Protein AF-A0A024THZ3-F1 (afdb_monomer)

pLDDT: mean 76.39, std 23.97, range [27.14, 97.75]

Radius of gyration: 34.61 Å; Cα contacts (8 Å, |Δi|>4): 142; chains: 1; bounding box: 94×44×102 Å

Mean predicted aligned error: 17.16 Å

Foldseek 3Di:
DVVLVVVVVVQVVPDDPPDRDDRDQPLVVDDPVVLQCCCCPPVVHGSVPQDSVNVVVVVCVVVPDDPVNVVVVLVQLLVQFAQDPVPPQQLVSLVSRVVSNVVSCVVVVNPCCQQPVVLSVLVSSLVRNDPVVLSVVLVVVCPDPVNVVLNRNNVVVSVVSSVSRNVCCVVVVVVVVPDPDPPDDDDDDDDDDDDDDDDDDDDDDDDDDDDDDDDDDDDDDDDDDDDDDDDD

Sequence (232 aa):
MREYQKYLAQINALQCVGSRPFAMPVSACMDPFSKRRIALFDMNKDHNVVTEEEWVAWFHAAFDEDPQDLDVLKRRLSNAIRFDTKVLDAESRVGRMLDDLMRVLEQDHQEWVLHQEGKIVVEIMTKAIKPEALKTAVQKQLQLQRNKGLKSDVFRYVKWLRQFSAGFQLYVGLDEVMAPAPQTGASKTDSLKSGRGKPDGADKNRGKPDAADKSRGRPDGRQGSRSQPLPA

Solvent-accessible surface area (backbone atoms only — not comparable to full-atom values): 14622 Å² total; per-residue (Å²): 108,71,67,57,51,51,49,50,53,52,44,58,70,63,49,50,102,87,42,74,67,83,77,82,60,73,77,72,76,47,56,75,64,60,45,42,48,46,24,42,75,75,65,71,38,58,52,89,75,59,47,70,67,54,48,51,48,51,53,44,64,76,64,58,69,50,75,65,53,55,52,51,49,51,50,53,50,56,71,59,33,49,46,49,80,86,48,86,50,43,44,57,23,50,46,52,23,47,52,40,44,50,55,63,22,60,76,72,72,46,59,62,42,54,73,77,41,5,40,58,52,40,51,46,55,52,67,39,41,65,57,60,71,59,31,52,53,50,54,56,52,53,70,36,76,95,32,55,67,40,52,42,33,37,69,61,31,52,60,47,49,24,55,51,38,40,53,46,49,67,66,51,58,54,57,74,77,64,61,79,77,85,82,81,85,82,83,88,85,82,91,84,82,89,83,91,86,85,89,89,83,89,86,87,84,91,84,86,88,81,83,88,81,88,81,90,85,86,90,88,83,83,89,81,91,84,84,88,85,87,88,133

Secondary structure (DSSP, 8-state):
-HHHHHHHHHHHHT-BTTB-PPPPPGGGSS-HHHHHHHHHHTSSS-TTT--HHHHHHHHHHHH---HHHHHHHHHHHHHH----TT-S-HHHHHHHHHHHHHHHHHHTT-TTHHHHSHHHHHHHHHHH---HHHHHHHHHHHHSGGGGGGGT-HHHHHHHHHHHHHHHHHHHTTTSTT------------------------------------------------------

Structure (mmCIF, N/CA/C/O backbone):
data_AF-A0A024THZ3-F1
#
_entry.id   AF-A0A024THZ3-F1
#
loop_
_atom_site.group_PDB
_atom_site.id
_atom_site.type_symbol
_atom_site.label_atom_id
_atom_site.label_alt_id
_atom_site.label_comp_id
_atom_site.label_asym_id
_atom_site.label_entity_id
_atom_site.label_seq_id
_atom_site.pdbx_PDB_ins_code
_atom_site.Cartn_x
_atom_site.Cartn_y
_atom_site.Cartn_z
_atom_site.occupancy
_atom_site.B_iso_or_equiv
_atom_site.auth_seq_id
_atom_site.auth_comp_id
_atom_site.auth_asym_id
_atom_site.auth_atom_id
_atom_site.pdbx_PDB_model_num
ATOM 1 N N . MET A 1 1 ? 7.129 -4.032 -14.977 1.00 77.88 1 MET A N 1
ATOM 2 C CA . MET A 1 1 ? 8.192 -3.111 -14.497 1.00 77.88 1 MET A CA 1
ATOM 3 C C . MET A 1 1 ? 8.514 -3.171 -13.006 1.00 77.88 1 MET A C 1
ATOM 5 O O . MET A 1 1 ? 9.687 -3.110 -12.663 1.00 77.88 1 MET A O 1
ATOM 9 N N . ARG A 1 2 ? 7.533 -3.306 -12.105 1.00 74.44 2 ARG A N 1
ATOM 10 C CA . ARG A 1 2 ? 7.767 -3.298 -10.644 1.00 74.44 2 ARG A CA 1
ATOM 11 C C . ARG A 1 2 ? 8.794 -4.341 -10.158 1.00 74.44 2 ARG A C 1
ATOM 13 O O . ARG A 1 2 ? 9.671 -4.012 -9.368 1.00 74.44 2 ARG A O 1
ATOM 20 N N . GLU A 1 3 ? 8.740 -5.572 -10.671 1.00 74.31 3 GLU A N 1
ATOM 21 C CA . GLU A 1 3 ? 9.723 -6.624 -10.343 1.00 74.31 3 GLU A CA 1
ATOM 22 C C . GLU A 1 3 ? 11.136 -6.300 -10.844 1.00 74.31 3 GLU A C 1
ATOM 24 O O . GLU A 1 3 ? 12.114 -6.537 -10.141 1.00 74.31 3 GLU A O 1
ATOM 29 N N . TYR A 1 4 ? 11.251 -5.666 -12.012 1.00 81.12 4 TYR A N 1
ATOM 30 C CA . TYR A 1 4 ? 12.537 -5.204 -12.530 1.00 81.12 4 TYR A CA 1
ATOM 31 C C . TYR A 1 4 ? 13.149 -4.110 -11.639 1.00 81.12 4 TYR A C 1
ATOM 33 O O . TYR A 1 4 ? 14.344 -4.133 -11.364 1.00 81.12 4 TYR A O 1
ATOM 41 N N . GLN A 1 5 ? 12.337 -3.201 -11.088 1.00 80.19 5 GLN A N 1
ATOM 42 C CA . GLN A 1 5 ? 12.813 -2.213 -10.110 1.00 80.19 5 GLN A CA 1
ATOM 43 C C . GLN A 1 5 ? 13.288 -2.861 -8.804 1.00 80.19 5 GLN A C 1
ATOM 45 O O . GLN A 1 5 ? 14.300 -2.437 -8.248 1.00 80.19 5 GLN A O 1
ATOM 50 N N . LYS A 1 6 ? 12.590 -3.898 -8.314 1.00 82.69 6 LYS A N 1
ATOM 51 C CA . LYS A 1 6 ? 13.051 -4.678 -7.153 1.00 82.69 6 LYS A CA 1
ATOM 52 C C . LYS A 1 6 ? 14.387 -5.360 -7.450 1.00 82.69 6 LYS A C 1
ATOM 54 O O . LYS A 1 6 ? 15.294 -5.268 -6.628 1.00 82.69 6 LYS A O 1
ATOM 59 N N . TYR A 1 7 ? 14.525 -5.979 -8.624 1.00 85.31 7 TYR A N 1
ATOM 60 C CA . TYR A 1 7 ? 15.786 -6.552 -9.098 1.00 85.31 7 TYR A CA 1
ATOM 61 C C . TYR A 1 7 ? 16.906 -5.503 -9.128 1.00 85.31 7 TYR A C 1
ATOM 63 O O . TYR A 1 7 ? 17.966 -5.731 -8.548 1.00 85.31 7 TYR A O 1
ATOM 71 N N . LEU A 1 8 ? 16.660 -4.322 -9.705 1.00 85.25 8 LEU A N 1
ATOM 72 C CA . LEU A 1 8 ? 17.634 -3.228 -9.716 1.00 85.25 8 LEU A CA 1
ATOM 73 C C . LEU A 1 8 ? 18.003 -2.767 -8.302 1.00 85.25 8 LEU A C 1
ATOM 75 O O . LEU A 1 8 ? 19.180 -2.567 -8.014 1.00 85.25 8 LEU A O 1
ATOM 79 N N . ALA A 1 9 ? 17.028 -2.626 -7.402 1.00 85.75 9 ALA A N 1
ATOM 80 C CA . ALA A 1 9 ? 17.280 -2.252 -6.012 1.00 85.75 9 ALA A CA 1
ATOM 81 C C . ALA A 1 9 ? 18.145 -3.297 -5.287 1.00 85.75 9 ALA A C 1
ATOM 83 O O . ALA A 1 9 ? 19.062 -2.929 -4.554 1.00 85.75 9 ALA A O 1
ATOM 84 N N . GLN A 1 10 ? 17.899 -4.588 -5.528 1.00 87.19 10 GLN A N 1
ATOM 85 C CA . GLN A 1 10 ? 18.708 -5.685 -4.991 1.00 87.19 10 GLN A CA 1
ATOM 86 C C . GLN A 1 10 ? 20.129 -5.678 -5.568 1.00 87.19 10 GLN A C 1
ATOM 88 O O . GLN A 1 10 ? 21.088 -5.722 -4.804 1.00 87.19 10 GLN A O 1
ATOM 93 N N . ILE A 1 11 ? 20.282 -5.553 -6.891 1.00 87.81 11 ILE A N 1
ATOM 94 C CA . ILE A 1 11 ? 21.587 -5.437 -7.565 1.00 87.81 11 ILE A CA 1
ATOM 95 C C . ILE A 1 11 ? 22.379 -4.248 -7.009 1.00 87.81 11 ILE A C 1
ATOM 97 O O . ILE A 1 11 ? 23.563 -4.381 -6.699 1.00 87.81 11 ILE A O 1
ATOM 101 N N . ASN A 1 12 ? 21.723 -3.100 -6.833 1.00 86.19 12 ASN A N 1
ATOM 102 C CA . ASN A 1 12 ? 22.345 -1.897 -6.287 1.00 86.19 12 ASN A CA 1
ATOM 103 C C . ASN A 1 12 ? 22.760 -2.076 -4.821 1.00 86.19 12 ASN A C 1
ATOM 105 O O . ASN A 1 12 ? 23.836 -1.625 -4.440 1.00 86.19 12 ASN A O 1
ATOM 109 N N . ALA A 1 13 ? 21.963 -2.779 -4.010 1.00 87.69 13 ALA A N 1
ATOM 110 C CA . ALA A 1 13 ? 22.311 -3.088 -2.622 1.00 87.69 13 ALA A CA 1
ATOM 111 C C . ALA A 1 13 ? 23.536 -4.015 -2.492 1.00 87.69 13 ALA A C 1
ATOM 113 O O . ALA A 1 13 ? 24.203 -4.008 -1.460 1.00 87.69 13 ALA A O 1
ATOM 114 N N . LEU A 1 14 ? 23.844 -4.796 -3.532 1.00 86.81 14 LEU A N 1
ATOM 115 C CA . LEU A 1 14 ? 25.006 -5.687 -3.587 1.00 86.81 14 LEU A CA 1
ATOM 116 C C . LEU A 1 14 ? 26.293 -4.986 -4.063 1.00 86.81 14 LEU A C 1
ATOM 118 O O . LEU A 1 14 ? 27.353 -5.614 -4.104 1.00 86.81 14 LEU A O 1
ATOM 122 N N . GLN A 1 15 ? 26.234 -3.700 -4.424 1.00 87.00 15 GLN A N 1
ATOM 123 C CA . GLN A 1 15 ? 27.416 -2.949 -4.848 1.00 87.00 15 GLN A CA 1
ATOM 124 C C . GLN A 1 15 ? 28.365 -2.697 -3.668 1.00 87.00 15 GLN A C 1
ATOM 126 O O . GLN A 1 15 ? 27.971 -2.193 -2.620 1.0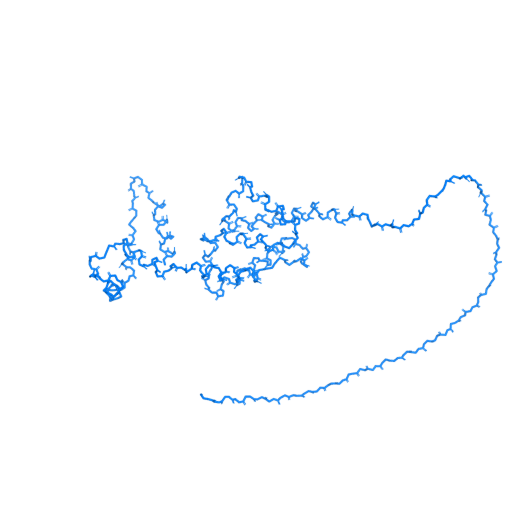0 87.00 15 GLN A O 1
ATOM 131 N N . CYS A 1 16 ? 29.645 -3.019 -3.854 1.00 84.19 16 CYS A N 1
ATOM 132 C CA . CYS A 1 16 ? 30.720 -2.825 -2.881 1.00 84.19 16 CYS A CA 1
ATOM 133 C C . CYS A 1 16 ? 31.949 -2.197 -3.557 1.00 84.19 16 CYS A C 1
ATOM 135 O O . CYS A 1 16 ? 32.068 -2.196 -4.782 1.00 84.19 16 CYS A O 1
ATOM 137 N N . VAL A 1 17 ? 32.914 -1.716 -2.762 1.00 81.94 17 VAL A N 1
ATOM 138 C CA . VAL A 1 17 ? 34.127 -1.006 -3.237 1.00 81.94 17 VAL A CA 1
ATOM 139 C C . VAL A 1 17 ? 35.002 -1.841 -4.202 1.00 81.94 17 VAL A C 1
ATOM 141 O O . VAL A 1 17 ? 35.847 -1.283 -4.891 1.00 81.94 17 VAL A O 1
ATOM 144 N N . GLY A 1 18 ? 34.752 -3.148 -4.344 1.00 81.81 18 GLY A N 1
ATOM 145 C CA . GLY A 1 18 ? 35.401 -4.019 -5.336 1.00 81.81 18 GLY A CA 1
ATOM 146 C C . GLY A 1 18 ? 34.459 -4.888 -6.179 1.00 81.81 18 GLY A C 1
ATOM 147 O O . GLY A 1 18 ? 34.940 -5.746 -6.909 1.00 81.81 18 GLY A O 1
ATOM 148 N N . SER A 1 19 ? 33.136 -4.712 -6.084 1.00 81.25 19 SER A N 1
ATOM 149 C CA . SER A 1 19 ? 32.168 -5.515 -6.843 1.00 81.25 19 SER A CA 1
ATOM 150 C C . SER A 1 19 ? 30.984 -4.664 -7.275 1.00 81.25 19 SER A C 1
ATOM 152 O O . SER A 1 19 ? 30.325 -4.028 -6.453 1.00 81.25 19 SER A O 1
ATOM 154 N N . ARG A 1 20 ? 30.712 -4.656 -8.579 1.00 83.69 20 ARG A N 1
ATOM 155 C CA . ARG A 1 20 ? 29.534 -4.022 -9.171 1.00 83.69 20 ARG A CA 1
ATOM 156 C C . ARG A 1 20 ? 28.824 -5.071 -10.016 1.00 83.69 20 ARG A C 1
ATOM 158 O O . ARG A 1 20 ? 29.244 -5.302 -11.150 1.00 83.69 20 ARG A O 1
ATOM 165 N N . PRO A 1 21 ? 27.811 -5.752 -9.460 1.00 84.38 21 PRO A N 1
ATOM 166 C CA . PRO A 1 21 ? 27.054 -6.737 -10.213 1.00 84.38 21 PRO A CA 1
ATOM 167 C C . PRO A 1 21 ? 26.430 -6.089 -11.452 1.00 84.38 21 PRO A C 1
ATOM 169 O O . PRO A 1 21 ? 25.934 -4.964 -11.393 1.00 84.38 21 PRO A O 1
ATOM 172 N N . PHE A 1 22 ? 26.477 -6.798 -12.577 1.00 85.44 22 PHE A N 1
ATOM 173 C CA . PHE A 1 22 ? 25.863 -6.345 -13.819 1.00 85.44 22 PHE A CA 1
ATOM 174 C C . PHE A 1 22 ? 24.335 -6.406 -13.703 1.00 85.44 22 PHE A C 1
ATOM 176 O O . PHE A 1 22 ? 23.776 -7.463 -13.406 1.00 85.44 22 PHE A O 1
ATOM 183 N N . ALA A 1 23 ? 23.671 -5.278 -13.952 1.00 85.19 23 ALA A N 1
ATOM 184 C CA . ALA A 1 23 ? 22.226 -5.220 -14.115 1.00 85.19 23 ALA A CA 1
ATOM 185 C C . ALA A 1 23 ? 21.872 -5.532 -15.573 1.00 85.19 23 ALA A C 1
ATOM 187 O O . ALA A 1 23 ? 22.335 -4.844 -16.483 1.00 85.19 23 ALA A O 1
ATOM 188 N N . MET A 1 24 ? 21.053 -6.557 -15.799 1.00 89.56 24 MET A N 1
ATOM 189 C CA . MET A 1 24 ? 20.553 -6.867 -17.135 1.00 89.56 24 MET A CA 1
ATOM 190 C C . MET A 1 24 ? 19.627 -5.741 -17.614 1.00 89.56 24 MET A C 1
ATOM 192 O O . MET A 1 24 ? 18.707 -5.418 -16.872 1.00 89.56 24 MET A O 1
ATOM 196 N N . PRO A 1 25 ? 19.826 -5.167 -18.814 1.00 87.56 25 PRO A N 1
ATOM 197 C CA . PRO A 1 25 ? 18.933 -4.142 -19.349 1.00 87.56 25 PRO A CA 1
ATOM 198 C C . PRO A 1 25 ? 17.530 -4.704 -19.640 1.00 87.56 25 PRO A C 1
ATOM 200 O O . PRO A 1 25 ? 17.398 -5.835 -20.113 1.00 87.56 25 PRO A O 1
ATOM 203 N N . VAL A 1 26 ? 16.482 -3.898 -19.450 1.00 87.69 26 VAL A N 1
ATOM 204 C CA . VAL A 1 26 ? 15.083 -4.197 -19.817 1.00 87.69 26 VAL A CA 1
ATOM 205 C C . VAL A 1 26 ? 14.986 -4.566 -21.288 1.00 87.69 26 VAL A C 1
ATOM 207 O O . VAL A 1 26 ? 14.235 -5.462 -21.676 1.00 87.69 26 VAL A O 1
ATOM 210 N N . SER A 1 27 ? 15.787 -3.906 -22.122 1.00 86.94 27 SER A N 1
ATOM 211 C CA . SER A 1 27 ? 15.814 -4.166 -23.554 1.00 86.94 27 SER A CA 1
ATOM 212 C C . SER A 1 27 ? 16.332 -5.560 -23.934 1.00 86.94 27 SER A C 1
ATOM 214 O O . SER A 1 27 ? 16.138 -5.970 -25.081 1.00 86.94 27 SER A O 1
ATOM 216 N N . ALA A 1 28 ? 16.957 -6.291 -23.002 1.00 88.00 28 ALA A N 1
ATOM 217 C CA . ALA A 1 28 ? 17.336 -7.697 -23.158 1.00 88.00 28 ALA A CA 1
ATOM 218 C C . ALA A 1 28 ? 16.231 -8.677 -22.722 1.00 88.00 28 ALA A C 1
ATOM 220 O O . ALA A 1 28 ? 16.325 -9.866 -23.017 1.00 88.00 28 ALA A O 1
ATOM 221 N N . CYS A 1 29 ? 15.172 -8.200 -22.060 1.00 85.38 29 CYS A N 1
ATOM 222 C CA . CYS A 1 29 ? 14.024 -9.019 -21.661 1.00 85.38 29 CYS A CA 1
ATOM 223 C C . CYS A 1 29 ? 12.987 -9.203 -22.783 1.00 85.38 29 CYS A C 1
ATOM 225 O O . CYS A 1 29 ? 12.016 -9.933 -22.601 1.00 85.38 29 CYS A O 1
ATOM 227 N N . MET A 1 30 ? 13.164 -8.533 -23.924 1.00 86.25 30 MET A N 1
ATOM 228 C CA . MET A 1 30 ? 12.272 -8.623 -25.079 1.00 86.25 30 MET A CA 1
ATOM 229 C C . MET A 1 30 ? 12.876 -9.493 -26.173 1.00 86.25 30 MET A C 1
ATOM 231 O O . MET A 1 30 ? 14.080 -9.443 -26.432 1.00 86.25 30 MET A O 1
ATOM 235 N N . ASP A 1 31 ? 12.025 -10.229 -26.883 1.00 91.44 31 ASP A N 1
ATOM 236 C CA . ASP A 1 31 ? 12.449 -10.891 -28.107 1.00 91.44 31 ASP A CA 1
ATOM 237 C C . ASP A 1 31 ? 12.784 -9.852 -29.208 1.00 91.44 31 ASP A C 1
ATOM 239 O O . ASP A 1 31 ? 12.237 -8.738 -29.216 1.00 91.44 31 ASP A O 1
ATOM 243 N N . PRO A 1 32 ? 13.676 -10.188 -30.162 1.00 91.38 32 PRO A N 1
ATOM 244 C CA . PRO A 1 32 ? 14.116 -9.247 -31.192 1.00 91.38 32 PRO A CA 1
ATOM 245 C C . PRO A 1 32 ? 12.986 -8.664 -32.049 1.00 91.38 32 PRO A C 1
ATOM 247 O O . PRO A 1 32 ? 13.109 -7.534 -32.526 1.00 91.38 32 PRO A O 1
ATOM 250 N N . PHE A 1 33 ? 11.897 -9.409 -32.260 1.00 93.12 33 PHE A N 1
ATOM 251 C CA . PHE A 1 33 ? 10.770 -8.944 -33.063 1.00 93.12 33 PHE A CA 1
ATOM 252 C C . PHE A 1 33 ? 9.958 -7.892 -32.304 1.00 93.12 33 PHE A C 1
ATOM 254 O O . PHE A 1 33 ? 9.737 -6.798 -32.831 1.00 93.12 33 PHE A O 1
ATOM 261 N N . SER A 1 34 ? 9.594 -8.167 -31.048 1.00 91.69 34 SER A N 1
ATOM 262 C CA . SER A 1 34 ? 8.898 -7.203 -30.187 1.00 91.69 34 SER A CA 1
ATOM 263 C C . SER A 1 34 ? 9.705 -5.922 -30.008 1.00 91.69 34 SER A C 1
ATOM 265 O O . SER A 1 34 ? 9.158 -4.833 -30.182 1.00 91.69 34 SER A O 1
ATOM 267 N N . LYS A 1 35 ? 11.019 -6.039 -29.769 1.00 92.62 35 LYS A N 1
ATOM 268 C CA . LYS A 1 35 ? 11.920 -4.885 -29.635 1.00 92.62 35 LYS A CA 1
ATOM 269 C C . LYS A 1 35 ? 11.916 -4.003 -30.889 1.00 92.62 35 LYS A C 1
ATOM 271 O O . LYS A 1 35 ? 11.798 -2.787 -30.786 1.00 92.62 35 LYS A O 1
ATOM 276 N N . ARG A 1 36 ? 11.993 -4.598 -32.086 1.00 94.31 36 ARG A N 1
ATOM 277 C CA . ARG A 1 36 ? 11.932 -3.846 -33.355 1.00 94.31 36 ARG A CA 1
ATOM 278 C C . ARG A 1 36 ? 10.584 -3.175 -33.571 1.00 94.31 36 ARG A C 1
ATOM 280 O O . ARG A 1 36 ? 10.544 -2.013 -33.961 1.00 94.31 36 ARG A O 1
ATOM 287 N N . ARG A 1 37 ? 9.493 -3.894 -33.303 1.00 95.06 37 ARG A N 1
ATOM 288 C CA . ARG A 1 37 ? 8.134 -3.375 -33.474 1.00 95.06 37 ARG A CA 1
ATOM 289 C C . ARG A 1 37 ? 7.873 -2.186 -32.549 1.00 95.06 37 ARG A C 1
ATOM 291 O O . ARG A 1 37 ? 7.417 -1.160 -33.031 1.00 95.06 37 ARG A O 1
ATOM 298 N N . ILE A 1 38 ? 8.194 -2.306 -31.261 1.00 93.88 38 ILE A N 1
ATOM 299 C CA . ILE A 1 38 ? 7.955 -1.240 -30.276 1.00 93.88 38 ILE A CA 1
ATOM 300 C C . ILE A 1 38 ? 8.792 0.001 -30.608 1.00 93.88 38 ILE A C 1
ATOM 302 O O . ILE A 1 38 ? 8.253 1.100 -30.668 1.00 93.88 38 ILE A O 1
ATOM 306 N N . ALA A 1 39 ? 10.089 -0.163 -30.901 1.00 94.50 39 ALA A N 1
ATOM 307 C CA . ALA A 1 39 ? 10.936 0.971 -31.279 1.00 94.50 39 ALA A CA 1
ATOM 308 C C . ALA A 1 39 ? 10.362 1.733 -32.485 1.00 94.50 39 ALA A C 1
ATOM 310 O O . ALA A 1 39 ? 10.296 2.963 -32.477 1.00 94.50 39 ALA A O 1
ATOM 311 N N . LEU A 1 40 ? 9.901 0.996 -33.500 1.00 94.62 40 LEU A N 1
ATOM 312 C CA . LEU A 1 40 ? 9.402 1.585 -34.734 1.00 94.62 40 LEU A CA 1
ATOM 313 C C . LEU A 1 40 ? 8.033 2.254 -34.562 1.00 94.62 40 LEU A C 1
ATOM 315 O O . LEU A 1 40 ? 7.859 3.384 -35.004 1.00 94.62 40 LEU A O 1
ATOM 319 N N . PHE A 1 41 ? 7.066 1.565 -33.954 1.00 94.00 41 PHE A N 1
ATOM 320 C CA . PHE A 1 41 ? 5.679 2.037 -33.897 1.00 94.00 41 PHE A CA 1
ATOM 321 C C . PHE A 1 41 ? 5.400 2.971 -32.717 1.00 94.00 41 PHE A C 1
ATOM 323 O O . PHE A 1 41 ? 4.601 3.892 -32.868 1.00 94.00 41 PHE A O 1
ATOM 330 N N . ASP A 1 42 ? 6.072 2.782 -31.582 1.00 92.00 42 ASP A N 1
ATOM 331 C CA . ASP A 1 42 ? 5.765 3.524 -30.357 1.00 92.00 42 ASP A CA 1
ATOM 332 C C . ASP A 1 42 ? 6.764 4.660 -30.111 1.00 92.00 42 ASP A C 1
ATOM 334 O O . ASP A 1 42 ? 6.397 5.715 -29.600 1.00 92.00 42 ASP A O 1
ATOM 338 N N . MET A 1 43 ? 8.033 4.462 -30.482 1.00 91.94 43 MET A N 1
ATOM 339 C CA . MET A 1 43 ? 9.103 5.448 -30.267 1.00 91.94 43 MET A CA 1
ATOM 340 C C . MET A 1 43 ? 9.542 6.154 -31.553 1.00 91.94 43 MET A C 1
ATOM 342 O O . MET A 1 43 ? 10.357 7.074 -31.489 1.00 91.94 43 MET A O 1
ATOM 346 N N . ASN A 1 44 ? 9.018 5.730 -32.710 1.00 94.56 44 ASN A N 1
ATOM 347 C CA . ASN A 1 44 ? 9.374 6.234 -34.038 1.00 94.56 44 ASN A CA 1
ATOM 348 C C . ASN A 1 44 ? 10.899 6.264 -34.287 1.00 94.56 44 ASN A C 1
ATOM 350 O O . ASN A 1 44 ? 11.454 7.244 -34.791 1.00 94.56 44 ASN A O 1
ATOM 354 N N . LYS A 1 45 ? 11.588 5.191 -33.881 1.00 94.12 45 LYS A N 1
ATOM 355 C CA . LYS A 1 45 ? 13.050 5.035 -33.926 1.00 94.12 45 LYS A CA 1
ATOM 356 C C . LYS A 1 45 ? 13.445 3.640 -34.401 1.00 94.12 45 LYS A C 1
ATOM 358 O O . LYS A 1 45 ? 12.688 2.682 -34.272 1.00 94.12 45 LYS A O 1
ATOM 363 N N . ASP A 1 46 ? 14.672 3.495 -34.901 1.00 92.69 46 ASP A N 1
ATOM 364 C CA . ASP A 1 46 ? 15.251 2.158 -35.049 1.00 92.69 46 ASP A CA 1
ATOM 365 C C . ASP A 1 46 ? 15.639 1.586 -33.677 1.00 92.69 46 ASP A C 1
ATOM 367 O O . ASP A 1 46 ? 16.159 2.285 -32.809 1.00 92.69 46 ASP A O 1
ATOM 371 N N . HIS A 1 47 ? 15.439 0.285 -33.484 1.00 87.00 47 HIS A N 1
ATOM 372 C CA . HIS A 1 47 ? 15.729 -0.385 -32.215 1.00 87.00 47 HIS A CA 1
ATOM 373 C C . HIS A 1 47 ? 17.184 -0.276 -31.735 1.00 87.00 47 HIS A C 1
ATOM 375 O O . HIS A 1 47 ? 17.421 -0.422 -30.536 1.00 87.00 47 HIS A O 1
ATOM 381 N N . ASN A 1 48 ? 18.148 -0.041 -32.634 1.00 89.81 48 ASN A N 1
ATOM 382 C CA . ASN A 1 48 ? 19.557 0.112 -32.270 1.00 89.81 48 ASN A CA 1
ATOM 383 C C . ASN A 1 48 ? 19.886 1.506 -31.722 1.00 89.81 48 ASN A C 1
ATOM 385 O O . ASN A 1 48 ? 20.946 1.678 -31.126 1.00 89.81 48 ASN A O 1
ATOM 389 N N . VAL A 1 49 ? 19.012 2.497 -31.937 1.00 93.56 49 VAL A N 1
ATOM 390 C CA . VAL A 1 49 ? 19.226 3.878 -31.473 1.00 93.56 49 VAL A CA 1
ATOM 391 C C . VAL A 1 49 ? 18.427 4.223 -30.217 1.00 93.56 49 VAL A C 1
ATOM 393 O O . VAL A 1 49 ? 18.652 5.281 -29.638 1.00 93.56 49 VAL A O 1
ATOM 396 N N . VAL A 1 50 ? 17.504 3.352 -29.795 1.00 92.88 50 VAL A N 1
ATOM 397 C CA . VAL A 1 50 ? 16.741 3.526 -28.552 1.00 92.88 50 VAL A CA 1
ATOM 398 C C . VAL A 1 50 ? 17.647 3.232 -27.359 1.00 92.88 50 VAL A C 1
ATOM 400 O O . VAL A 1 50 ? 18.173 2.118 -27.242 1.00 92.88 50 VAL A O 1
ATOM 403 N N . THR A 1 51 ? 17.817 4.212 -26.471 1.00 93.31 51 THR A N 1
ATOM 404 C CA . THR A 1 51 ? 18.650 4.041 -25.272 1.00 93.31 51 THR A CA 1
ATOM 405 C C . THR A 1 51 ? 17.936 3.216 -24.204 1.00 93.31 51 THR A C 1
ATOM 407 O O . THR A 1 51 ? 16.720 3.025 -24.235 1.00 93.31 51 THR A O 1
ATOM 410 N N . GLU A 1 52 ? 18.687 2.704 -23.230 1.00 90.06 52 GLU A N 1
ATOM 411 C CA . GLU A 1 52 ? 18.100 1.924 -22.139 1.00 90.06 52 GLU A CA 1
ATOM 412 C C . GLU A 1 52 ? 17.137 2.765 -21.286 1.00 90.06 52 GLU A C 1
ATOM 414 O O . GLU A 1 52 ? 16.105 2.265 -20.847 1.00 90.06 52 GLU A O 1
ATOM 419 N N . GLU A 1 53 ? 17.410 4.058 -21.117 1.00 90.38 53 GLU A N 1
ATOM 420 C CA . GLU A 1 53 ? 16.518 4.994 -20.431 1.00 90.38 53 GLU A CA 1
ATOM 421 C C . GLU A 1 53 ? 15.193 5.168 -21.178 1.00 90.38 53 GLU A C 1
ATOM 423 O O . GLU A 1 53 ? 14.143 5.249 -20.547 1.00 90.38 53 GLU A O 1
ATOM 428 N N . GLU A 1 54 ? 15.222 5.186 -22.512 1.00 92.69 54 GLU A N 1
ATOM 429 C CA . GLU A 1 54 ? 14.019 5.278 -23.344 1.00 92.69 54 GLU A CA 1
ATOM 430 C C . GLU A 1 54 ? 13.194 3.992 -23.290 1.00 92.69 54 GLU A C 1
ATOM 432 O O . GLU A 1 54 ? 11.968 4.050 -23.185 1.00 92.69 54 GLU A O 1
ATOM 437 N N . TRP A 1 55 ? 13.856 2.830 -23.276 1.00 92.12 55 TRP A N 1
ATOM 438 C CA . TRP A 1 55 ? 13.194 1.552 -23.016 1.00 92.12 55 TRP A CA 1
ATOM 439 C C . TRP A 1 55 ? 12.519 1.549 -21.649 1.00 92.12 55 TRP A C 1
ATOM 441 O O . TRP A 1 55 ? 11.330 1.248 -21.549 1.00 92.12 55 TRP A O 1
ATOM 451 N N . VAL A 1 56 ? 13.252 1.934 -20.605 1.00 88.19 56 VAL A N 1
ATOM 452 C CA . VAL A 1 56 ? 12.730 2.043 -19.240 1.00 88.19 56 VAL A CA 1
ATOM 453 C C . VAL A 1 56 ? 11.551 3.018 -19.183 1.00 88.19 56 VAL A C 1
ATOM 455 O O . VAL A 1 56 ? 10.529 2.677 -18.593 1.00 88.19 56 VAL A O 1
ATOM 458 N N . ALA A 1 57 ? 11.647 4.185 -19.825 1.00 89.00 57 ALA A N 1
ATOM 459 C CA . ALA A 1 57 ? 10.590 5.194 -19.852 1.00 89.00 57 ALA A CA 1
ATOM 46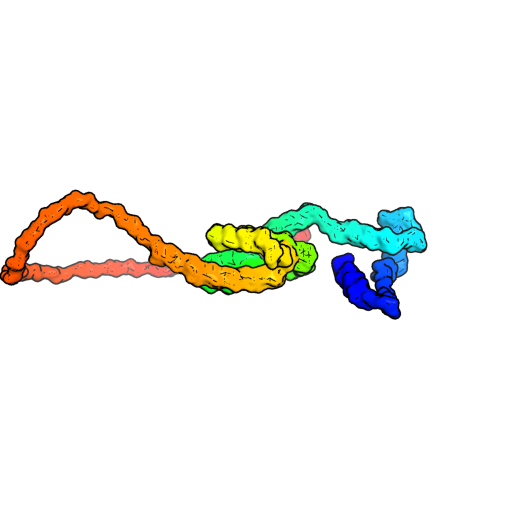0 C C . ALA A 1 57 ? 9.327 4.711 -20.576 1.00 89.00 57 ALA A C 1
ATOM 462 O O . ALA A 1 57 ? 8.232 4.894 -20.055 1.00 89.00 57 ALA A O 1
ATOM 463 N N . TRP A 1 58 ? 9.453 4.055 -21.732 1.00 89.31 58 TRP A N 1
ATOM 464 C CA . TRP A 1 58 ? 8.301 3.499 -22.450 1.00 89.31 58 TRP A CA 1
ATOM 465 C C . TRP A 1 58 ? 7.624 2.384 -21.667 1.00 89.31 58 TRP A C 1
ATOM 467 O O . TRP A 1 58 ? 6.403 2.363 -21.540 1.00 89.31 58 TRP A O 1
ATOM 477 N N . PHE A 1 59 ? 8.417 1.491 -21.074 1.00 86.44 59 PHE A N 1
ATOM 478 C CA . PHE A 1 59 ? 7.867 0.480 -20.191 1.00 86.44 59 PHE A CA 1
ATOM 479 C C . PHE A 1 59 ? 7.177 1.130 -18.988 1.00 86.44 59 PHE A C 1
ATOM 481 O O . PHE A 1 59 ? 6.104 0.688 -18.604 1.00 86.44 59 PHE A O 1
ATOM 488 N N . HIS A 1 60 ? 7.736 2.188 -18.402 1.00 80.38 60 HIS A N 1
ATOM 489 C CA . HIS A 1 60 ? 7.045 2.932 -17.352 1.00 80.38 60 HIS A CA 1
ATOM 490 C C . HIS A 1 60 ? 5.734 3.540 -17.837 1.00 80.38 60 HIS A C 1
ATOM 492 O O . HIS A 1 60 ? 4.725 3.289 -17.201 1.00 80.38 60 HIS A O 1
ATOM 498 N N . ALA A 1 61 ? 5.709 4.199 -18.993 1.00 80.56 61 ALA A N 1
ATOM 499 C CA . ALA A 1 61 ? 4.485 4.756 -19.563 1.00 80.56 61 ALA A CA 1
ATOM 500 C C . ALA A 1 61 ? 3.416 3.686 -19.855 1.00 80.56 61 ALA A C 1
ATOM 502 O O . ALA A 1 61 ? 2.229 3.939 -19.686 1.00 80.56 61 ALA A O 1
ATOM 503 N N . ALA A 1 62 ? 3.820 2.474 -20.246 1.00 74.19 62 ALA A N 1
ATOM 504 C CA . ALA A 1 62 ? 2.908 1.348 -20.451 1.00 74.19 62 ALA A CA 1
ATOM 505 C C . ALA A 1 62 ? 2.369 0.740 -19.137 1.00 74.19 62 ALA A C 1
ATOM 507 O O . ALA A 1 62 ? 1.389 -0.003 -19.164 1.00 74.19 62 ALA A O 1
ATOM 508 N N . PHE A 1 63 ? 3.028 1.007 -18.004 1.00 66.25 63 PHE A N 1
ATOM 509 C CA . PHE A 1 63 ? 2.683 0.488 -16.676 1.00 66.25 63 PHE A CA 1
ATOM 510 C C . PHE A 1 63 ? 2.237 1.575 -15.682 1.00 66.25 63 PHE A C 1
ATOM 512 O O . PHE A 1 63 ? 1.866 1.219 -14.560 1.00 66.25 63 PHE A O 1
ATOM 519 N N . ASP A 1 64 ? 2.299 2.856 -16.049 1.00 63.88 64 ASP A N 1
ATOM 520 C CA . ASP A 1 64 ? 1.760 3.961 -15.264 1.00 63.88 64 ASP A CA 1
ATOM 521 C C . ASP A 1 64 ? 0.241 3.794 -15.246 1.00 63.88 64 ASP A C 1
ATOM 523 O O . ASP A 1 64 ? -0.458 4.077 -16.216 1.00 63.88 64 ASP A O 1
ATOM 527 N N . GLU A 1 65 ? -0.254 3.249 -14.135 1.00 59.53 65 GLU A N 1
ATOM 528 C CA . GLU A 1 65 ? -1.676 3.246 -13.816 1.00 59.53 65 GLU A CA 1
ATOM 529 C C . GLU A 1 65 ? -2.148 4.702 -13.798 1.00 59.53 65 GLU A C 1
ATOM 531 O O . GLU A 1 65 ? -1.535 5.555 -13.142 1.00 59.53 65 GLU A O 1
ATOM 536 N N . ASP A 1 66 ? -3.226 4.988 -14.532 1.00 62.81 66 ASP A N 1
ATOM 537 C CA . ASP A 1 66 ? -3.821 6.320 -14.557 1.00 62.81 66 ASP A CA 1
ATOM 538 C C . ASP A 1 66 ? -4.114 6.724 -13.096 1.00 62.81 66 ASP A C 1
ATOM 540 O O . ASP A 1 66 ? -4.566 5.886 -12.306 1.00 62.81 66 ASP A O 1
ATOM 544 N N . PRO A 1 67 ? -3.880 7.977 -12.668 1.00 64.88 67 PRO A N 1
ATOM 545 C CA . PRO A 1 67 ? -4.375 8.465 -11.380 1.00 64.88 67 PRO A CA 1
ATOM 546 C C . PRO A 1 67 ? -5.827 8.041 -11.071 1.00 64.88 67 PRO A C 1
ATOM 548 O O . PRO A 1 67 ? -6.169 7.784 -9.911 1.00 64.88 67 PRO A O 1
ATOM 551 N N . GLN A 1 68 ? -6.661 7.897 -12.106 1.00 70.06 68 GLN A N 1
ATOM 552 C CA . GLN A 1 68 ? -8.010 7.347 -12.030 1.00 70.06 68 GLN A CA 1
ATOM 553 C C . GLN A 1 68 ? -8.057 5.876 -11.568 1.00 70.06 68 GLN A C 1
ATOM 555 O O . GLN A 1 68 ? -8.928 5.529 -10.766 1.00 70.06 68 GLN A O 1
ATOM 560 N N . ASP A 1 69 ? -7.127 5.024 -11.996 1.00 78.94 69 ASP A N 1
ATOM 561 C CA . ASP A 1 69 ? -7.030 3.613 -11.595 1.00 78.94 69 ASP A CA 1
ATOM 562 C C . ASP A 1 69 ? -6.673 3.470 -10.111 1.00 78.94 69 ASP A C 1
ATOM 564 O O . ASP A 1 69 ? -7.257 2.651 -9.393 1.00 78.94 69 ASP A O 1
ATOM 568 N N . LEU A 1 70 ? -5.788 4.336 -9.606 1.00 83.25 70 LEU A N 1
ATOM 569 C CA . LEU A 1 70 ? -5.480 4.426 -8.175 1.00 83.25 70 LEU A CA 1
ATOM 570 C C . LEU A 1 70 ? -6.707 4.840 -7.356 1.00 83.25 70 LEU A C 1
ATOM 572 O O . LEU A 1 70 ? -6.929 4.316 -6.262 1.00 83.25 70 LEU A O 1
ATOM 576 N N . ASP A 1 71 ? -7.530 5.758 -7.857 1.00 87.12 71 ASP A N 1
ATOM 577 C CA . ASP A 1 71 ? -8.762 6.164 -7.177 1.00 87.12 71 ASP A CA 1
ATOM 578 C C . ASP A 1 71 ? -9.854 5.088 -7.234 1.00 87.12 71 ASP A C 1
ATOM 580 O O . ASP A 1 71 ? -10.584 4.892 -6.251 1.00 87.12 71 ASP A O 1
ATOM 584 N N . VAL A 1 72 ? -9.934 4.337 -8.336 1.00 90.06 72 VAL A N 1
ATOM 585 C CA . VAL A 1 72 ? -10.784 3.142 -8.454 1.00 90.06 72 VAL A CA 1
ATOM 586 C C . VAL A 1 72 ? -10.346 2.093 -7.432 1.00 90.06 72 VAL A C 1
ATOM 588 O O . VAL A 1 72 ? -11.185 1.610 -6.664 1.00 90.06 72 VAL A O 1
ATOM 591 N N . LEU A 1 73 ? -9.042 1.812 -7.337 1.00 90.06 73 LEU A N 1
ATOM 592 C CA . LEU A 1 73 ? -8.468 0.895 -6.351 1.00 90.06 73 LEU A CA 1
ATOM 593 C C . LEU A 1 73 ? -8.770 1.352 -4.920 1.00 90.06 73 LEU A C 1
ATOM 595 O O . LEU A 1 73 ? -9.288 0.573 -4.117 1.00 90.06 73 LEU A O 1
ATOM 599 N N . LYS A 1 74 ? -8.525 2.628 -4.596 1.00 92.50 74 LYS A N 1
ATOM 600 C CA . LYS A 1 74 ? -8.842 3.206 -3.277 1.00 92.50 74 LYS A CA 1
ATOM 601 C C . LYS A 1 74 ? -10.309 3.017 -2.919 1.00 92.50 74 LYS A C 1
ATOM 603 O O . LYS A 1 74 ? -10.618 2.627 -1.790 1.00 92.50 74 LYS A O 1
ATOM 608 N N . ARG A 1 75 ? -11.217 3.299 -3.858 1.00 94.00 75 ARG A N 1
ATOM 609 C CA . ARG A 1 75 ? -12.663 3.148 -3.660 1.00 94.00 75 ARG A CA 1
ATOM 610 C C . ARG A 1 75 ? -13.039 1.684 -3.451 1.00 94.00 75 ARG A C 1
ATOM 612 O O . ARG A 1 75 ? -13.784 1.384 -2.520 1.00 94.00 75 ARG A O 1
ATOM 619 N N . ARG A 1 76 ? -12.489 0.775 -4.261 1.00 94.56 76 ARG A N 1
ATOM 620 C CA . ARG A 1 76 ? -12.705 -0.673 -4.143 1.00 94.56 76 ARG A CA 1
ATOM 621 C C . ARG A 1 76 ? -12.258 -1.189 -2.777 1.00 94.56 76 ARG A C 1
ATOM 623 O O . ARG A 1 76 ? -13.055 -1.807 -2.075 1.00 94.56 76 ARG A O 1
ATOM 630 N N . LEU A 1 77 ? -11.033 -0.859 -2.364 1.00 94.94 77 LEU A N 1
ATOM 631 C CA . LEU A 1 77 ? -10.491 -1.235 -1.058 1.00 94.94 77 LEU A CA 1
ATOM 632 C C . LEU A 1 77 ? -11.322 -0.656 0.088 1.00 94.94 77 LEU A C 1
ATOM 634 O O . LEU A 1 77 ? -11.723 -1.400 0.979 1.00 94.94 77 LEU A O 1
ATOM 638 N N . SER A 1 78 ? -11.651 0.638 0.035 1.00 95.25 78 SER A N 1
ATOM 639 C CA . SER A 1 78 ? -12.448 1.307 1.075 1.00 95.25 78 SER A CA 1
ATOM 640 C C . SER A 1 78 ? -13.838 0.691 1.249 1.00 95.25 78 SER A C 1
ATOM 642 O O . SER A 1 78 ? -14.350 0.638 2.363 1.00 95.25 78 SER A O 1
ATOM 644 N N . ASN A 1 79 ? -14.451 0.217 0.161 1.00 94.62 79 ASN A N 1
ATOM 645 C CA . ASN A 1 79 ? -15.771 -0.413 0.198 1.00 94.62 79 ASN A CA 1
ATOM 646 C C . ASN A 1 79 ? -15.729 -1.857 0.715 1.00 94.62 79 ASN A C 1
ATOM 648 O O . ASN A 1 79 ? -16.710 -2.342 1.292 1.00 94.62 79 ASN A O 1
ATOM 652 N N . ALA A 1 80 ? -14.621 -2.553 0.466 1.00 92.31 80 ALA A N 1
ATOM 653 C CA . ALA A 1 80 ? -14.495 -3.964 0.776 1.00 92.31 80 ALA A CA 1
ATOM 654 C C . ALA A 1 80 ? -14.030 -4.219 2.212 1.00 92.31 80 ALA A C 1
ATOM 656 O O . ALA A 1 80 ? -14.577 -5.104 2.871 1.00 92.31 80 ALA A O 1
ATOM 657 N N . ILE A 1 81 ? -13.069 -3.438 2.716 1.00 94.75 81 ILE A N 1
ATOM 658 C CA . ILE A 1 81 ? -12.538 -3.656 4.062 1.00 94.75 81 ILE A CA 1
ATOM 659 C C . ILE A 1 81 ? -13.492 -3.134 5.131 1.00 94.75 81 ILE A C 1
ATOM 661 O O . ILE A 1 81 ? -14.106 -2.074 4.992 1.00 94.75 81 ILE A O 1
ATOM 665 N N . ARG A 1 82 ? -13.627 -3.879 6.231 1.00 91.12 82 ARG A N 1
ATOM 666 C CA . ARG A 1 82 ? -14.530 -3.510 7.325 1.00 91.12 82 ARG A CA 1
ATOM 667 C C . ARG A 1 82 ? -13.902 -3.796 8.676 1.00 91.12 82 ARG A C 1
ATOM 669 O O . ARG A 1 82 ? -13.387 -4.880 8.922 1.00 91.12 82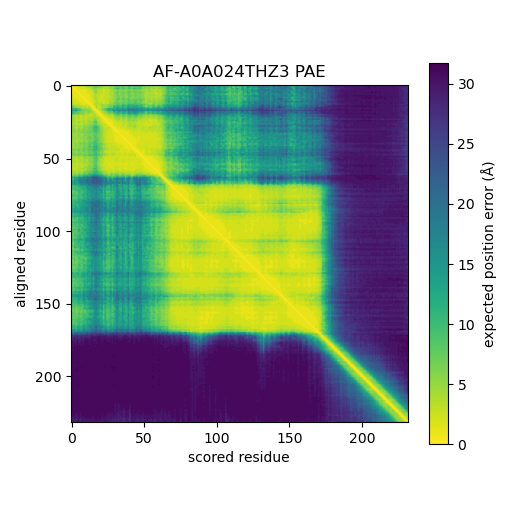 ARG A O 1
ATOM 676 N N . PHE A 1 83 ? -14.031 -2.836 9.587 1.00 92.81 83 PHE A N 1
ATOM 677 C CA . PHE A 1 83 ? -13.722 -3.045 10.996 1.00 92.81 83 PHE A CA 1
ATOM 678 C C . PHE A 1 83 ? -14.962 -3.601 11.710 1.00 92.81 83 PHE A C 1
ATOM 680 O O . PHE A 1 83 ? -15.863 -2.846 12.094 1.00 92.81 83 PHE A O 1
ATOM 687 N N . ASP A 1 84 ? -15.050 -4.929 11.824 1.00 90.81 84 ASP A N 1
ATOM 688 C CA . ASP A 1 84 ? -16.235 -5.600 12.367 1.00 90.81 84 ASP A CA 1
ATOM 689 C C . ASP A 1 84 ? -16.318 -5.476 13.892 1.00 90.81 84 ASP A C 1
ATOM 691 O O . ASP A 1 84 ? -15.702 -6.223 14.642 1.00 90.81 84 ASP A O 1
ATOM 695 N N . THR A 1 85 ? -17.130 -4.543 14.379 1.00 88.81 85 THR A N 1
ATOM 696 C CA . THR A 1 85 ? -17.319 -4.317 15.816 1.00 88.81 85 THR A CA 1
ATOM 697 C C . THR A 1 85 ? -18.070 -5.440 16.532 1.00 88.81 85 THR A C 1
ATOM 699 O O . THR A 1 85 ? -18.140 -5.403 17.756 1.00 88.81 85 THR A O 1
ATOM 702 N N . LYS A 1 86 ? -18.637 -6.421 15.814 1.00 89.94 86 LYS A N 1
ATOM 703 C CA . LYS A 1 86 ? -19.300 -7.583 16.428 1.00 89.94 86 LYS A CA 1
ATOM 704 C C . LYS A 1 86 ? -18.303 -8.622 16.938 1.00 89.94 86 LYS A C 1
ATOM 706 O O . LYS A 1 86 ? -18.658 -9.442 17.780 1.00 89.94 86 LYS A O 1
ATOM 711 N N . VAL A 1 87 ? -17.069 -8.597 16.438 1.00 88.69 87 VAL A N 1
ATOM 712 C CA . VAL A 1 87 ? -15.994 -9.452 16.941 1.00 88.69 87 VAL A CA 1
ATOM 713 C C . VAL A 1 87 ? -15.506 -8.875 18.272 1.00 88.69 87 VAL A C 1
ATOM 715 O O . VAL A 1 87 ? -15.046 -7.736 18.330 1.00 88.69 87 VAL A O 1
ATOM 718 N N . LEU A 1 88 ? -15.635 -9.663 19.343 1.00 87.56 88 LEU A N 1
ATOM 719 C CA . LEU A 1 88 ? -15.324 -9.230 20.711 1.00 87.56 88 LEU A CA 1
ATOM 720 C C . LEU A 1 88 ? -13.832 -8.963 20.921 1.00 87.56 88 LEU A C 1
ATOM 722 O O . LEU A 1 88 ? -13.461 -8.050 21.652 1.00 87.56 88 LEU A O 1
ATOM 726 N N . ASP A 1 89 ? -12.982 -9.764 20.287 1.00 91.94 89 ASP A N 1
ATOM 727 C CA . ASP A 1 89 ? -11.537 -9.630 20.398 1.00 91.94 89 ASP A CA 1
ATOM 728 C C . ASP A 1 89 ? -10.991 -8.557 19.439 1.00 91.94 89 ASP A C 1
ATOM 730 O O . ASP A 1 89 ? -11.236 -8.582 18.229 1.00 91.94 89 ASP A O 1
ATOM 734 N N . ALA A 1 90 ? -10.229 -7.599 19.974 1.00 91.44 90 ALA A N 1
ATOM 735 C CA . ALA A 1 90 ? -9.614 -6.520 19.203 1.00 91.44 90 ALA A CA 1
ATOM 736 C C . ALA A 1 90 ? -8.623 -7.018 18.148 1.00 91.44 90 ALA A C 1
ATOM 738 O O . ALA A 1 90 ? -8.595 -6.477 17.039 1.00 91.44 90 ALA A O 1
ATOM 739 N N . GLU A 1 91 ? -7.812 -8.027 18.463 1.00 92.75 91 GLU A N 1
ATOM 740 C CA . GLU A 1 91 ? -6.811 -8.524 17.516 1.00 92.75 91 GLU A CA 1
ATOM 741 C C . GLU A 1 91 ? -7.480 -9.212 16.325 1.00 92.75 91 GLU A C 1
ATOM 743 O O . GLU A 1 91 ? -7.076 -9.011 15.173 1.00 92.75 91 GLU A O 1
ATOM 748 N N . SER A 1 92 ? -8.555 -9.949 16.596 1.00 94.81 92 SER A N 1
ATOM 749 C CA . SER A 1 92 ? -9.400 -10.602 15.601 1.00 94.81 92 SER A CA 1
ATOM 750 C C . SER A 1 92 ? -10.140 -9.599 14.712 1.00 94.81 92 SER A C 1
ATOM 752 O O . SER A 1 92 ? -10.265 -9.845 13.513 1.00 94.81 92 SER A O 1
ATOM 754 N N . ARG A 1 93 ? -10.559 -8.433 15.232 1.00 95.31 93 ARG A N 1
ATOM 755 C CA . ARG A 1 93 ? -11.143 -7.343 14.415 1.00 95.31 93 ARG A CA 1
ATOM 756 C C . ARG A 1 93 ? -10.189 -6.851 13.335 1.00 95.31 93 ARG A C 1
ATOM 758 O O . ARG A 1 93 ? -10.568 -6.731 12.171 1.00 95.31 93 ARG A O 1
ATOM 765 N N . VAL A 1 94 ? -8.942 -6.595 13.723 1.00 96.12 94 VAL A N 1
ATOM 766 C CA . VAL A 1 94 ? -7.890 -6.172 12.789 1.00 96.12 94 VAL A CA 1
ATOM 767 C C . VAL A 1 94 ? -7.542 -7.305 11.825 1.00 96.12 94 VAL A C 1
ATOM 769 O O . VAL A 1 94 ? -7.312 -7.048 10.647 1.00 96.12 94 VAL A O 1
ATOM 772 N N . GLY A 1 95 ? -7.541 -8.554 12.302 1.00 95.50 95 GLY A N 1
ATOM 773 C CA . GLY A 1 95 ? -7.314 -9.725 11.457 1.00 95.50 95 GLY A CA 1
ATOM 774 C C . GLY A 1 95 ? -8.349 -9.884 10.366 1.00 95.50 95 GLY A C 1
ATOM 775 O O . GLY A 1 95 ? -7.982 -9.952 9.200 1.00 95.50 95 GLY A O 1
ATOM 776 N N . ARG A 1 96 ? -9.629 -9.807 10.723 1.00 95.50 96 ARG A N 1
ATOM 777 C CA . ARG A 1 96 ? -10.710 -9.907 9.748 1.00 95.50 96 ARG A CA 1
ATOM 778 C C . ARG A 1 96 ? -10.640 -8.812 8.683 1.00 95.50 96 ARG A C 1
ATOM 780 O O . ARG A 1 96 ? -10.844 -9.085 7.506 1.00 95.50 96 ARG A O 1
ATOM 787 N N . MET A 1 97 ? -10.318 -7.586 9.095 1.00 96.50 97 MET A N 1
ATOM 788 C CA . MET A 1 97 ? -10.138 -6.464 8.174 1.00 96.50 97 MET A CA 1
ATOM 789 C C . MET A 1 97 ? -8.961 -6.684 7.209 1.00 96.50 97 MET A C 1
ATOM 791 O O . MET A 1 97 ? -9.053 -6.303 6.045 1.00 96.50 97 MET A O 1
ATOM 795 N N . LEU A 1 98 ? -7.865 -7.293 7.681 1.00 95.75 98 LEU A N 1
ATOM 796 C CA . LEU A 1 98 ? -6.733 -7.671 6.832 1.00 95.75 98 LEU A CA 1
ATOM 797 C C . LEU A 1 98 ? -7.118 -8.767 5.835 1.00 95.75 98 LEU A C 1
ATOM 799 O O . LEU A 1 98 ? -6.748 -8.659 4.673 1.00 95.75 98 LEU A O 1
ATOM 803 N N . ASP A 1 99 ? -7.878 -9.777 6.258 1.00 95.75 99 ASP A N 1
ATOM 804 C CA . ASP A 1 99 ? -8.333 -10.851 5.366 1.00 95.75 99 ASP A CA 1
ATOM 805 C C . ASP A 1 99 ? -9.213 -10.297 4.234 1.00 95.75 99 ASP A C 1
ATOM 807 O O . ASP A 1 99 ? -9.054 -10.668 3.071 1.00 95.75 99 ASP A O 1
ATOM 811 N N . ASP A 1 100 ? -10.114 -9.359 4.556 1.00 95.81 100 ASP A N 1
ATOM 812 C CA . ASP A 1 100 ? -10.932 -8.666 3.556 1.00 95.81 100 ASP A CA 1
ATOM 813 C C . ASP A 1 100 ? -10.072 -7.865 2.570 1.00 95.81 100 ASP A C 1
ATOM 815 O O . ASP A 1 100 ? -10.365 -7.857 1.374 1.00 95.81 100 ASP A O 1
ATOM 819 N N . LEU A 1 101 ? -9.004 -7.223 3.056 1.00 95.50 101 LEU A N 1
ATOM 820 C CA . LEU A 1 101 ? -8.056 -6.493 2.217 1.00 95.50 101 LEU A CA 1
ATOM 821 C C . LEU A 1 101 ? -7.290 -7.439 1.285 1.00 95.50 101 LEU A C 1
ATOM 823 O O . LEU A 1 101 ? -7.281 -7.213 0.077 1.00 95.50 101 LEU A O 1
ATOM 827 N N . MET A 1 102 ? -6.692 -8.502 1.829 1.00 95.12 102 MET A N 1
ATOM 828 C CA . MET A 1 102 ? -5.924 -9.489 1.064 1.00 95.12 102 MET A CA 1
ATOM 829 C C . MET A 1 102 ? -6.771 -10.108 -0.044 1.00 95.12 102 MET A C 1
ATOM 831 O O . MET A 1 102 ? -6.376 -10.076 -1.206 1.00 95.12 102 MET A O 1
ATOM 835 N N . ARG A 1 103 ? -7.997 -10.529 0.281 1.00 95.56 103 ARG A N 1
ATOM 836 C CA . ARG A 1 103 ? -8.935 -11.114 -0.682 1.00 95.56 103 ARG A CA 1
ATOM 837 C C . ARG A 1 103 ? -9.202 -10.213 -1.894 1.00 95.56 103 ARG A C 1
ATOM 839 O O . ARG A 1 103 ? -9.330 -10.710 -3.005 1.00 95.56 103 ARG A O 1
ATOM 846 N N . VAL A 1 104 ? -9.310 -8.899 -1.696 1.00 94.31 104 VAL A N 1
ATOM 847 C CA . VAL A 1 104 ? -9.597 -7.925 -2.773 1.00 94.31 104 VAL A CA 1
ATOM 848 C C . VAL A 1 104 ? -8.362 -7.618 -3.616 1.00 94.31 104 VAL A C 1
ATOM 850 O O . VAL A 1 104 ? -8.478 -7.206 -4.770 1.00 94.31 104 VAL A O 1
ATOM 853 N N . LEU A 1 105 ? -7.174 -7.765 -3.035 1.00 92.69 105 LEU A N 1
ATOM 854 C CA . LEU A 1 105 ? -5.919 -7.596 -3.758 1.00 92.69 105 LEU A CA 1
ATOM 855 C C . LEU A 1 105 ? -5.583 -8.831 -4.584 1.00 92.69 105 LEU A C 1
ATOM 857 O O . LEU A 1 105 ? -5.201 -8.687 -5.741 1.00 92.69 105 LEU A O 1
ATOM 861 N N . GLU A 1 106 ? -5.787 -10.018 -4.022 1.00 92.06 106 GLU A N 1
ATOM 862 C CA . GLU A 1 106 ? -5.587 -11.302 -4.698 1.00 92.06 106 GLU A CA 1
ATOM 863 C C . GLU A 1 106 ? -6.504 -11.453 -5.920 1.00 92.06 106 GLU A C 1
ATOM 865 O O . GLU A 1 106 ? -6.059 -11.938 -6.956 1.00 92.06 106 GLU A O 1
ATOM 870 N N . GLN A 1 107 ? -7.756 -10.979 -5.830 1.00 89.19 107 GLN A N 1
ATOM 871 C CA . GLN A 1 107 ? -8.740 -11.035 -6.924 1.00 89.19 107 GLN A CA 1
ATOM 872 C C . GLN A 1 107 ? -8.246 -10.417 -8.238 1.00 89.19 107 GLN A C 1
ATOM 874 O O . GLN A 1 107 ? -8.548 -10.953 -9.300 1.00 89.19 107 GLN A O 1
ATOM 879 N N . ASP A 1 108 ? -7.477 -9.331 -8.156 1.00 85.06 108 ASP A N 1
ATOM 880 C CA . ASP A 1 108 ? -6.978 -8.591 -9.319 1.00 85.06 108 ASP A CA 1
ATOM 881 C C . ASP A 1 108 ? -5.443 -8.675 -9.448 1.00 85.06 108 ASP A C 1
ATOM 883 O O . ASP A 1 108 ? -4.836 -7.925 -10.212 1.00 85.06 108 ASP A O 1
ATOM 887 N N . HIS A 1 109 ? -4.792 -9.562 -8.682 1.00 83.12 109 HIS A N 1
ATOM 888 C CA . HIS A 1 109 ? -3.329 -9.687 -8.598 1.00 83.12 109 HIS A CA 1
ATOM 889 C C . HIS A 1 109 ? -2.603 -8.363 -8.258 1.00 83.12 109 HIS A C 1
ATOM 891 O O . HIS A 1 109 ? -1.495 -8.086 -8.726 1.00 83.12 109 HIS A O 1
ATOM 897 N N . GLN A 1 110 ? -3.214 -7.534 -7.405 1.00 88.38 110 GLN A N 1
ATOM 898 C CA . GLN A 1 110 ? -2.721 -6.205 -7.006 1.00 88.38 110 GLN A CA 1
ATOM 899 C C . GLN A 1 110 ? -2.022 -6.185 -5.635 1.00 88.38 110 GLN A C 1
ATOM 901 O O . GLN A 1 110 ? -1.874 -5.134 -5.015 1.00 88.38 110 GLN A O 1
ATOM 906 N N . GLU A 1 111 ? -1.536 -7.329 -5.153 1.00 89.25 111 GLU A N 1
ATOM 907 C CA . GLU A 1 111 ? -0.809 -7.472 -3.876 1.00 89.25 111 GLU A CA 1
ATOM 908 C C . GLU A 1 111 ? 0.420 -6.554 -3.766 1.00 89.25 111 G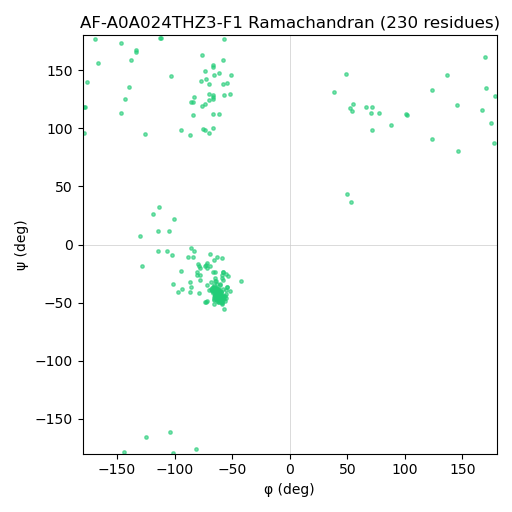LU A C 1
ATOM 910 O O . GLU A 1 111 ? 0.821 -6.149 -2.673 1.00 89.25 111 GLU A O 1
ATOM 915 N N . TRP A 1 112 ? 0.997 -6.164 -4.906 1.00 85.56 112 TRP A N 1
ATOM 916 C CA . TRP A 1 112 ? 2.110 -5.219 -4.985 1.00 85.56 112 TRP A CA 1
ATOM 917 C C . TRP A 1 112 ? 1.818 -3.889 -4.264 1.00 85.56 112 TRP A C 1
ATOM 919 O O . TRP A 1 112 ? 2.758 -3.247 -3.778 1.00 85.56 112 TRP A O 1
ATOM 929 N N . VAL A 1 113 ? 0.540 -3.495 -4.145 1.00 90.00 113 VAL A N 1
ATOM 930 C CA . VAL A 1 113 ? 0.097 -2.257 -3.479 1.00 90.00 113 VAL A CA 1
ATOM 931 C C . VAL A 1 113 ? 0.540 -2.219 -2.015 1.00 90.00 113 VAL A C 1
ATOM 933 O O . VAL A 1 113 ? 0.816 -1.149 -1.481 1.00 90.00 113 VAL A O 1
ATOM 936 N N . LEU A 1 114 ? 0.687 -3.384 -1.373 1.00 91.31 114 LEU A N 1
ATOM 937 C CA . LEU A 1 114 ? 1.140 -3.497 0.015 1.00 91.31 114 LEU A CA 1
ATOM 938 C C . LEU A 1 114 ? 2.573 -2.989 0.196 1.00 91.31 114 LEU A C 1
ATOM 940 O O . LEU A 1 114 ? 2.924 -2.481 1.260 1.00 91.31 114 LEU A O 1
ATOM 944 N N . HIS A 1 115 ? 3.395 -3.136 -0.843 1.00 86.81 115 HIS A N 1
ATOM 945 C CA . HIS A 1 115 ? 4.809 -2.782 -0.816 1.00 86.81 115 HIS A CA 1
ATOM 946 C C . HIS A 1 115 ? 5.080 -1.397 -1.402 1.00 86.81 115 HIS A C 1
ATOM 948 O O . HIS A 1 115 ? 5.917 -0.675 -0.868 1.00 86.81 115 HIS A O 1
ATOM 954 N N . GLN A 1 116 ? 4.408 -1.032 -2.498 1.00 84.44 116 GLN A N 1
ATOM 955 C CA . GLN A 1 116 ? 4.677 0.233 -3.194 1.00 84.44 116 GLN A CA 1
ATOM 956 C C . GLN A 1 116 ? 3.767 1.369 -2.730 1.00 84.44 116 GLN A C 1
ATOM 958 O O . GLN A 1 116 ? 4.227 2.487 -2.529 1.00 84.44 116 GLN A O 1
ATOM 963 N N . GLU A 1 117 ? 2.50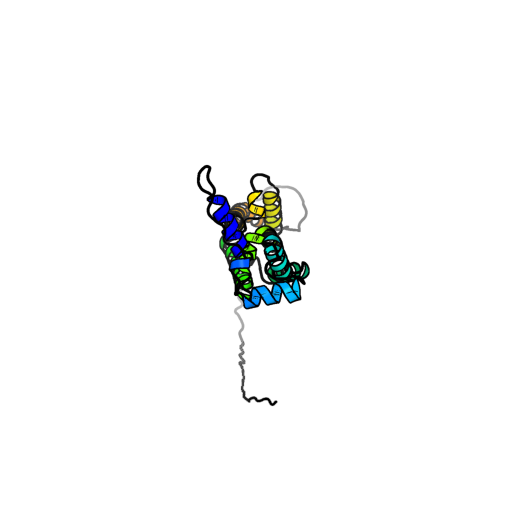0 1.063 -2.470 1.00 89.88 117 GLU A N 1
ATOM 964 C CA . GLU A 1 117 ? 1.462 2.038 -2.120 1.00 89.88 117 GLU A CA 1
ATOM 965 C C . GLU A 1 117 ? 0.977 1.836 -0.683 1.00 89.88 117 GLU A C 1
ATOM 967 O O . GLU A 1 117 ? -0.175 2.100 -0.322 1.00 89.88 117 GLU A O 1
ATOM 972 N N . GLY A 1 118 ? 1.888 1.389 0.185 1.00 91.94 118 GLY A N 1
ATOM 973 C CA . GLY A 1 118 ? 1.565 1.066 1.568 1.00 91.94 118 GLY A CA 1
ATOM 974 C C . GLY A 1 118 ? 0.991 2.255 2.341 1.00 91.94 118 GLY A C 1
ATOM 975 O O . GLY A 1 118 ? 0.174 2.075 3.241 1.00 91.94 118 GLY A O 1
ATOM 976 N N . LYS A 1 119 ? 1.317 3.488 1.932 1.00 94.19 119 LYS A N 1
ATOM 977 C CA . LYS A 1 119 ? 0.709 4.703 2.487 1.00 94.19 119 LYS A CA 1
ATOM 978 C C . LYS A 1 119 ? -0.797 4.776 2.244 1.00 94.19 119 LYS A C 1
ATOM 980 O O . LYS A 1 119 ? -1.542 5.096 3.169 1.00 94.19 119 LYS A O 1
ATOM 985 N N . ILE A 1 120 ? -1.237 4.453 1.030 1.00 92.69 120 ILE A N 1
ATOM 986 C CA . ILE A 1 120 ? -2.655 4.422 0.667 1.00 92.69 120 ILE A CA 1
ATOM 987 C C . ILE A 1 120 ? -3.364 3.338 1.478 1.00 92.69 120 ILE A C 1
ATOM 989 O O . ILE A 1 120 ? -4.402 3.596 2.084 1.00 92.69 120 ILE A O 1
ATOM 993 N N . VAL A 1 121 ? -2.769 2.146 1.558 1.00 95.44 121 VAL A N 1
ATOM 994 C CA . VAL A 1 121 ? -3.330 1.020 2.314 1.00 95.44 121 VAL A CA 1
ATOM 995 C C . VAL A 1 121 ? -3.492 1.364 3.798 1.00 95.44 121 VAL A C 1
ATOM 997 O O . VAL A 1 121 ? -4.580 1.194 4.351 1.00 95.44 121 VAL A O 1
ATOM 1000 N N . VAL A 1 122 ? -2.453 1.909 4.441 1.00 97.00 122 VAL A N 1
ATOM 1001 C CA . VAL A 1 122 ? -2.498 2.325 5.855 1.00 97.00 122 VAL A CA 1
ATOM 1002 C C . VAL A 1 122 ? -3.569 3.392 6.089 1.00 97.00 122 VAL A C 1
ATOM 1004 O O . VAL A 1 122 ? -4.291 3.341 7.090 1.00 97.00 122 VAL A O 1
ATOM 1007 N N . GLU A 1 123 ? -3.706 4.352 5.175 1.00 96.00 123 GLU A N 1
ATOM 1008 C CA . GLU A 1 123 ? -4.730 5.391 5.264 1.00 96.00 123 GLU A CA 1
ATOM 1009 C C . GLU A 1 123 ? -6.147 4.806 5.172 1.00 96.00 123 GLU A C 1
ATOM 1011 O O . GLU A 1 123 ? -7.000 5.137 6.001 1.00 96.00 123 GLU A O 1
ATOM 1016 N N . ILE A 1 124 ? -6.387 3.904 4.216 1.00 96.56 124 ILE A N 1
ATOM 1017 C CA . ILE A 1 124 ? -7.677 3.226 4.031 1.00 96.56 124 ILE A CA 1
ATOM 1018 C C . ILE A 1 124 ? -8.020 2.379 5.265 1.00 96.56 124 ILE A C 1
ATOM 1020 O O . ILE A 1 124 ? -9.113 2.520 5.815 1.00 96.56 124 ILE A O 1
ATOM 1024 N N . MET A 1 125 ? -7.074 1.579 5.772 1.00 96.94 125 MET A N 1
ATOM 1025 C CA . MET A 1 125 ? -7.266 0.785 6.994 1.00 96.94 125 MET A CA 1
ATOM 1026 C C . MET A 1 125 ? -7.569 1.666 8.209 1.00 96.94 125 MET A C 1
ATOM 1028 O O . MET A 1 125 ? -8.490 1.368 8.966 1.00 96.94 125 MET A O 1
ATOM 1032 N N . THR A 1 126 ? -6.848 2.780 8.377 1.00 96.94 126 THR A N 1
ATOM 1033 C CA . THR A 1 126 ? -7.087 3.726 9.480 1.00 96.94 126 THR A CA 1
ATOM 1034 C C . THR A 1 126 ? -8.481 4.350 9.390 1.00 96.94 126 THR A C 1
ATOM 1036 O O . THR A 1 126 ? -9.158 4.505 10.405 1.00 96.94 126 THR A O 1
ATOM 1039 N N . LYS A 1 127 ? -8.929 4.704 8.180 1.00 96.19 127 LYS A N 1
ATOM 1040 C CA . LYS A 1 127 ? -10.264 5.272 7.936 1.00 96.19 127 LYS A CA 1
ATOM 1041 C C . LYS A 1 127 ? -11.387 4.261 8.178 1.00 96.19 127 LYS A C 1
ATOM 1043 O O . LYS A 1 127 ? -12.458 4.670 8.618 1.00 96.19 127 LYS A O 1
ATOM 1048 N N . ALA A 1 128 ? -11.141 2.975 7.930 1.00 96.44 128 ALA A N 1
ATOM 1049 C CA . ALA A 1 128 ? -12.118 1.906 8.127 1.00 96.44 128 ALA A CA 1
ATOM 1050 C C . ALA A 1 128 ? -12.395 1.578 9.606 1.00 96.44 128 ALA A C 1
ATOM 1052 O O . ALA A 1 128 ? -13.405 0.934 9.906 1.00 96.44 128 ALA A O 1
ATOM 1053 N N . ILE A 1 129 ? -11.538 2.024 10.537 1.00 96.19 129 ILE A N 1
ATOM 1054 C CA . ILE A 1 129 ? -11.738 1.841 11.981 1.00 96.19 129 ILE A CA 1
ATOM 1055 C C . ILE A 1 129 ? -13.034 2.538 12.408 1.00 96.19 129 ILE A C 1
ATOM 1057 O O . ILE A 1 129 ? -13.130 3.764 12.400 1.00 96.19 129 ILE A O 1
ATOM 1061 N N . LYS A 1 130 ? -14.028 1.740 12.810 1.00 92.00 130 LYS A N 1
ATOM 1062 C CA . LYS A 1 130 ? -15.361 2.227 13.191 1.00 92.00 130 LYS A CA 1
ATOM 1063 C C . LYS A 1 130 ? -15.406 2.980 14.526 1.00 92.00 130 LYS A C 1
ATOM 1065 O O . LYS A 1 130 ? -16.023 4.041 14.559 1.00 92.00 130 LYS A O 1
ATOM 1070 N N . PRO A 1 131 ? -14.834 2.463 15.634 1.00 91.94 131 PRO A N 1
ATOM 1071 C CA . PRO A 1 131 ? -14.878 3.184 16.902 1.00 91.94 131 PRO A CA 1
ATOM 1072 C C . PRO A 1 131 ? -14.052 4.471 16.807 1.00 91.94 131 PRO A C 1
ATOM 1074 O O . PRO A 1 131 ? -12.826 4.419 16.693 1.00 91.94 131 PRO A O 1
ATOM 1077 N N . GLU A 1 132 ? -14.715 5.629 16.864 1.00 92.25 132 GLU A N 1
ATOM 1078 C CA . GLU A 1 132 ? -14.062 6.922 16.607 1.00 92.25 132 GLU A CA 1
ATOM 1079 C C . GLU A 1 132 ? -12.987 7.248 17.656 1.00 92.25 132 GLU A C 1
ATOM 1081 O O . GLU A 1 132 ? -11.950 7.827 17.327 1.00 92.25 132 GLU A O 1
ATOM 1086 N N . ALA A 1 133 ? -13.174 6.795 18.901 1.00 91.69 133 ALA A N 1
ATOM 1087 C CA . ALA A 1 133 ? -12.169 6.913 19.956 1.00 91.69 133 ALA A CA 1
ATOM 1088 C C . ALA A 1 133 ? -10.867 6.170 19.592 1.00 91.69 133 ALA A C 1
ATOM 1090 O O . ALA A 1 133 ? -9.779 6.744 19.682 1.00 91.69 133 ALA A O 1
ATOM 1091 N N . LEU A 1 134 ? -10.979 4.927 19.102 1.00 94.44 134 LEU A N 1
ATOM 1092 C CA . LEU A 1 134 ? -9.834 4.135 18.645 1.00 94.44 134 LEU A CA 1
ATOM 1093 C C . LEU A 1 134 ? -9.192 4.773 17.410 1.00 94.44 134 LEU A C 1
ATOM 1095 O O . LEU A 1 134 ? -7.977 4.953 17.371 1.00 94.44 134 LEU A O 1
ATOM 1099 N N . LYS A 1 135 ? -9.999 5.163 16.420 1.00 95.75 135 LYS A N 1
ATOM 1100 C CA . LYS A 1 135 ? -9.524 5.805 15.189 1.00 95.75 135 LYS A CA 1
ATOM 1101 C C . LYS A 1 135 ? -8.747 7.090 15.475 1.00 95.75 135 LYS A C 1
ATOM 1103 O O . LYS A 1 135 ? -7.639 7.260 14.968 1.00 95.75 135 LYS A O 1
ATOM 1108 N N . THR A 1 136 ? -9.272 7.953 16.341 1.00 95.56 136 THR A N 1
ATOM 1109 C CA . THR A 1 136 ? -8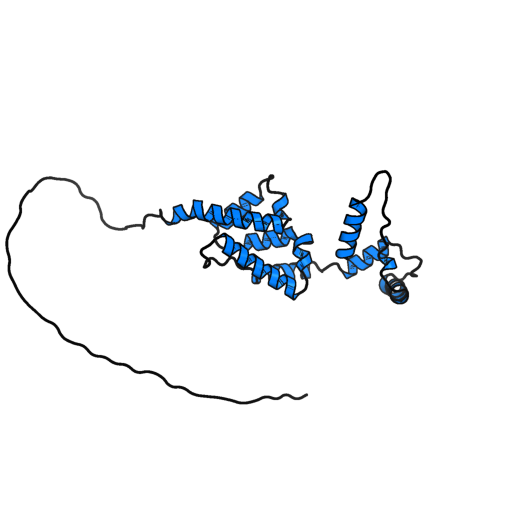.602 9.192 16.761 1.00 95.56 136 THR A CA 1
ATOM 1110 C C . THR A 1 136 ? -7.285 8.895 17.476 1.00 95.56 136 THR A C 1
ATOM 1112 O O . THR A 1 136 ? -6.267 9.538 17.208 1.00 95.56 136 THR A O 1
ATOM 1115 N N . ALA A 1 137 ? -7.270 7.906 18.373 1.00 95.44 137 ALA A N 1
ATOM 1116 C CA . ALA A 1 137 ? -6.055 7.502 19.074 1.00 95.44 137 ALA A CA 1
ATOM 1117 C C . ALA A 1 137 ? -4.989 6.959 18.105 1.00 95.44 137 ALA A C 1
ATOM 1119 O O . ALA A 1 137 ? -3.821 7.346 18.198 1.00 95.44 137 ALA A O 1
ATOM 1120 N N . VAL A 1 138 ? -5.393 6.141 17.128 1.00 96.69 138 VAL A N 1
ATOM 1121 C CA . VAL A 1 138 ? -4.516 5.631 16.064 1.00 96.69 138 VAL A CA 1
ATOM 1122 C C . VAL A 1 138 ? -3.955 6.776 15.222 1.00 96.69 138 VAL A C 1
ATOM 1124 O O . VAL A 1 138 ? -2.742 6.846 15.022 1.00 96.69 138 VAL A O 1
ATOM 1127 N N . GLN A 1 139 ? -4.793 7.719 14.784 1.00 96.69 139 GLN A N 1
ATOM 1128 C CA . GLN A 1 139 ? -4.350 8.883 14.010 1.00 96.69 139 GLN A CA 1
ATOM 1129 C C . GLN A 1 139 ? -3.332 9.735 14.780 1.00 96.69 139 GLN A C 1
ATOM 1131 O O . GLN A 1 139 ? -2.295 10.101 14.222 1.00 96.69 139 GLN A O 1
ATOM 1136 N N . LYS A 1 140 ? -3.569 9.987 16.074 1.00 95.56 140 LYS A N 1
ATOM 1137 C CA . LYS A 1 140 ? -2.609 10.684 16.947 1.00 95.56 140 LYS A CA 1
ATOM 1138 C C . LYS A 1 140 ? -1.289 9.924 17.056 1.00 95.56 140 LYS A C 1
ATOM 1140 O O . LYS A 1 140 ? -0.228 10.530 16.933 1.00 95.56 140 LYS A O 1
ATOM 1145 N N . GLN A 1 141 ? -1.328 8.600 17.230 1.00 95.81 141 GLN A N 1
ATOM 1146 C CA . GLN A 1 141 ? -0.107 7.790 17.268 1.00 95.81 141 GLN A CA 1
ATOM 1147 C C . GLN A 1 141 ? 0.653 7.825 15.942 1.00 95.81 141 GLN A C 1
ATOM 1149 O O . GLN A 1 141 ? 1.881 7.907 15.962 1.00 95.81 141 GLN A O 1
ATOM 1154 N N . LEU A 1 142 ? -0.037 7.815 14.800 1.00 95.62 142 LEU A N 1
ATOM 1155 C CA . LEU A 1 142 ? 0.608 7.929 13.493 1.00 95.62 142 LEU A CA 1
ATOM 1156 C C . LEU A 1 142 ? 1.291 9.288 13.301 1.00 95.62 142 LEU A C 1
ATOM 1158 O O . LEU A 1 142 ? 2.293 9.361 12.599 1.00 95.62 142 LEU A O 1
ATOM 1162 N N . GLN A 1 143 ? 0.818 10.370 13.921 1.00 94.25 143 GLN A N 1
ATOM 1163 C CA . GLN A 1 143 ? 1.472 11.683 13.820 1.00 94.25 143 GLN A CA 1
ATOM 1164 C C . GLN A 1 143 ? 2.826 11.762 14.545 1.00 94.25 143 GLN A C 1
ATOM 1166 O O . GLN A 1 143 ? 3.631 12.636 14.224 1.00 94.25 143 GLN A O 1
ATOM 1171 N N . LEU A 1 144 ? 3.115 10.848 15.476 1.00 95.25 144 LEU A N 1
ATOM 1172 C CA . LEU A 1 144 ? 4.358 10.869 16.245 1.00 95.25 144 LEU A CA 1
ATOM 1173 C C . LEU A 1 144 ? 5.577 10.515 15.381 1.00 95.25 144 LEU A C 1
ATOM 1175 O O . LEU A 1 144 ? 5.557 9.544 14.625 1.00 95.25 144 LEU A O 1
ATOM 1179 N N . GLN A 1 145 ? 6.688 11.236 15.574 1.00 91.31 145 GLN A N 1
ATOM 1180 C CA . GLN A 1 145 ? 7.938 11.006 14.828 1.00 91.31 145 GLN A CA 1
ATOM 1181 C C . GLN A 1 145 ? 8.470 9.576 14.982 1.00 91.31 145 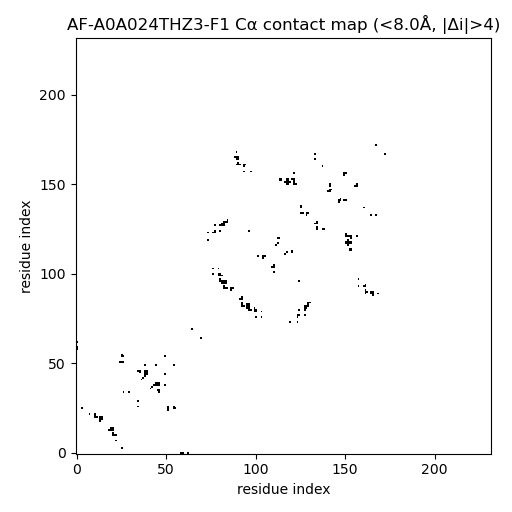GLN A C 1
ATOM 1183 O O . GLN A 1 145 ? 8.895 8.965 14.003 1.00 91.31 145 GLN A O 1
ATOM 1188 N N . ARG A 1 146 ? 8.351 8.993 16.183 1.00 92.44 146 ARG A N 1
ATOM 1189 C CA . ARG A 1 146 ? 8.732 7.594 16.453 1.00 92.44 146 ARG A CA 1
ATOM 1190 C C . ARG A 1 146 ? 7.992 6.570 15.579 1.00 92.44 146 ARG A C 1
ATOM 1192 O O . ARG A 1 146 ? 8.501 5.480 15.354 1.00 92.44 146 ARG A O 1
ATOM 1199 N N . ASN A 1 147 ? 6.815 6.935 15.067 1.00 93.19 147 ASN A N 1
ATOM 1200 C CA . ASN A 1 147 ? 5.942 6.081 14.266 1.00 93.19 147 ASN A CA 1
ATOM 1201 C C . ASN A 1 147 ? 5.980 6.429 12.772 1.00 93.19 147 ASN A C 1
ATOM 1203 O O . ASN A 1 147 ? 5.166 5.913 12.008 1.00 93.19 147 ASN A O 1
ATOM 1207 N N . LYS A 1 148 ? 6.932 7.261 12.320 1.00 92.31 148 LYS A N 1
ATOM 1208 C CA . LYS A 1 148 ? 7.043 7.672 10.910 1.00 92.31 148 LYS A CA 1
ATOM 1209 C C . LYS A 1 148 ? 7.057 6.477 9.946 1.00 92.31 148 LYS A C 1
ATOM 1211 O O . LYS A 1 148 ? 6.388 6.532 8.921 1.00 92.31 148 LYS A O 1
ATOM 1216 N N . GLY A 1 149 ? 7.752 5.394 10.303 1.00 90.88 149 GLY A N 1
ATOM 1217 C CA . GLY A 1 149 ? 7.815 4.176 9.487 1.00 90.88 149 GLY A CA 1
ATOM 1218 C C . GLY A 1 149 ? 6.485 3.423 9.352 1.00 90.88 149 GLY A C 1
ATOM 1219 O O . GLY A 1 149 ? 6.285 2.734 8.362 1.00 90.88 149 GLY A O 1
ATOM 1220 N N . LEU A 1 150 ? 5.542 3.588 10.290 1.00 94.88 150 LEU A N 1
ATOM 1221 C CA . LEU A 1 150 ? 4.235 2.917 10.232 1.00 94.88 150 LEU A CA 1
ATOM 1222 C C . LEU A 1 150 ? 3.320 3.487 9.144 1.00 94.88 150 LEU A C 1
ATOM 1224 O O . LEU A 1 150 ? 2.365 2.833 8.754 1.00 94.88 150 LEU A O 1
ATOM 1228 N N . LYS A 1 151 ? 3.575 4.709 8.663 1.00 94.38 151 LYS A N 1
ATOM 1229 C CA . LYS A 1 151 ? 2.693 5.362 7.686 1.00 94.38 151 LYS A CA 1
ATOM 1230 C C . LYS A 1 151 ? 2.773 4.762 6.289 1.00 94.38 151 LYS A C 1
ATOM 1232 O O . LYS A 1 151 ? 1.903 5.067 5.491 1.00 94.38 151 LYS A O 1
ATOM 1237 N N . SER A 1 152 ? 3.819 4.003 5.981 1.00 94.19 152 SER A N 1
ATOM 1238 C CA . SER A 1 152 ? 4.049 3.417 4.656 1.00 94.19 152 SER A CA 1
ATOM 1239 C C . SER A 1 152 ? 4.319 1.916 4.701 1.00 94.19 152 SER A C 1
ATOM 1241 O O . SER A 1 152 ? 4.188 1.259 3.679 1.00 94.19 152 SER A O 1
ATOM 1243 N N . ASP A 1 153 ? 4.690 1.366 5.858 1.00 95.50 153 ASP A N 1
ATOM 1244 C CA . ASP A 1 153 ? 4.911 -0.067 6.044 1.00 95.50 153 ASP A CA 1
ATOM 1245 C C . ASP A 1 153 ? 3.635 -0.736 6.573 1.00 95.50 153 ASP A C 1
ATOM 1247 O O . ASP A 1 153 ? 3.341 -0.691 7.773 1.00 95.50 153 ASP A O 1
ATOM 1251 N N . VAL A 1 154 ? 2.876 -1.357 5.665 1.00 96.19 154 VAL A N 1
ATOM 1252 C CA . VAL A 1 154 ? 1.599 -2.017 5.979 1.00 96.19 154 VAL A CA 1
ATOM 1253 C C . VAL A 1 154 ? 1.789 -3.145 6.988 1.00 96.19 154 VAL A C 1
ATOM 1255 O O . VAL A 1 154 ? 1.022 -3.256 7.942 1.00 96.19 154 VAL A O 1
ATOM 1258 N N . PHE A 1 155 ? 2.827 -3.964 6.828 1.00 95.88 155 PHE A N 1
ATOM 1259 C CA . PHE A 1 155 ? 3.058 -5.133 7.678 1.00 95.88 155 PHE A CA 1
ATOM 1260 C C . PHE A 1 155 ? 3.355 -4.711 9.115 1.00 95.88 155 PHE A C 1
ATOM 1262 O O . PHE A 1 155 ? 2.773 -5.237 10.074 1.00 95.88 155 PHE A O 1
ATOM 1269 N N . ARG A 1 156 ? 4.220 -3.704 9.275 1.00 96.56 156 ARG A N 1
ATOM 1270 C CA . ARG A 1 156 ? 4.535 -3.142 10.589 1.00 96.56 156 ARG A CA 1
ATOM 1271 C C . ARG A 1 156 ? 3.332 -2.429 11.197 1.00 96.56 156 ARG A C 1
ATOM 1273 O O . ARG A 1 156 ? 3.093 -2.584 12.396 1.00 96.56 156 ARG A O 1
ATOM 1280 N N . TYR A 1 157 ? 2.565 -1.700 10.387 1.00 97.56 157 TYR A N 1
ATOM 1281 C CA . TYR A 1 157 ? 1.331 -1.045 10.815 1.00 97.56 157 TYR A CA 1
ATOM 1282 C C . TYR A 1 157 ? 0.293 -2.045 11.325 1.00 97.56 157 TYR A C 1
ATOM 1284 O O . TYR A 1 157 ? -0.222 -1.860 12.421 1.00 97.56 157 TYR A O 1
ATOM 1292 N N . VAL A 1 158 ? 0.025 -3.128 10.596 1.00 97.12 158 VAL A N 1
ATOM 1293 C CA . VAL A 1 158 ? -0.950 -4.160 10.984 1.00 97.12 158 VAL A CA 1
ATOM 1294 C C . VAL A 1 158 ? -0.555 -4.831 12.294 1.00 97.12 158 VAL A C 1
ATOM 1296 O O . VAL A 1 158 ? -1.385 -4.958 13.197 1.00 97.12 158 VAL A O 1
ATOM 1299 N N . LYS A 1 159 ? 0.717 -5.231 12.428 1.00 96.94 159 LYS A N 1
ATOM 1300 C CA . LYS A 1 159 ? 1.236 -5.826 13.669 1.00 96.94 159 LYS A CA 1
ATOM 1301 C C . LYS A 1 159 ? 1.063 -4.872 14.851 1.00 96.94 159 LYS A C 1
ATOM 1303 O O . LYS A 1 159 ? 0.597 -5.280 15.912 1.00 96.94 159 LYS A O 1
ATOM 1308 N N . TRP A 1 160 ? 1.409 -3.602 14.651 1.00 97.75 160 TRP A N 1
ATOM 1309 C CA . TRP A 1 160 ? 1.240 -2.564 15.661 1.00 97.75 160 TRP A CA 1
ATOM 1310 C C . TRP A 1 160 ? -0.239 -2.303 15.988 1.00 97.75 160 TRP A C 1
ATOM 1312 O O . TRP A 1 160 ? -0.587 -2.208 17.161 1.00 97.75 160 TRP A O 1
ATOM 1322 N N . LEU A 1 161 ? -1.122 -2.239 14.987 1.00 97.12 161 LEU A N 1
ATOM 1323 C CA . LEU A 1 161 ? -2.545 -1.947 15.160 1.00 97.12 161 LEU A CA 1
ATOM 1324 C C . LEU A 1 161 ? -3.260 -3.047 15.952 1.00 97.12 161 LEU A C 1
ATOM 1326 O O . LEU A 1 161 ? -4.119 -2.720 16.768 1.00 97.12 161 LEU A O 1
ATOM 1330 N N . ARG A 1 162 ? -2.898 -4.324 15.758 1.00 96.44 162 ARG A N 1
ATOM 1331 C CA . ARG A 1 162 ? -3.407 -5.443 16.576 1.00 96.44 162 ARG A CA 1
ATOM 1332 C C . ARG A 1 162 ? -3.103 -5.219 18.057 1.00 96.44 162 ARG A C 1
ATOM 1334 O O . ARG A 1 162 ? -4.025 -5.122 18.863 1.00 96.44 162 ARG A O 1
ATOM 1341 N N . GLN A 1 163 ? -1.827 -5.005 18.381 1.00 95.69 163 GLN A N 1
ATOM 1342 C CA . GLN A 1 163 ? -1.366 -4.767 19.753 1.00 95.69 163 GLN A CA 1
ATOM 1343 C C . GLN A 1 163 ? -1.976 -3.497 20.354 1.00 95.69 163 GLN A C 1
ATOM 1345 O O . GLN A 1 163 ? -2.420 -3.492 21.501 1.00 95.69 163 GLN A O 1
ATOM 1350 N N . PHE A 1 164 ? -2.026 -2.418 19.571 1.00 95.25 164 PHE A N 1
ATOM 1351 C CA . PHE A 1 164 ? -2.598 -1.151 20.005 1.00 95.25 164 PHE A CA 1
ATOM 1352 C C . PHE A 1 164 ? -4.097 -1.279 20.278 1.00 95.25 164 PHE A C 1
ATOM 1354 O O . PHE A 1 164 ? -4.565 -0.780 21.294 1.00 95.25 164 PHE A O 1
ATOM 1361 N N . SER A 1 165 ? -4.844 -1.976 19.417 1.00 94.19 165 SER A N 1
ATOM 1362 C CA . SER A 1 165 ? -6.285 -2.189 19.593 1.00 94.19 165 SER A CA 1
ATOM 1363 C C . SER A 1 165 ? -6.583 -3.074 20.803 1.00 94.19 165 SER A C 1
ATOM 1365 O O . SER A 1 165 ? -7.521 -2.783 21.541 1.00 94.19 165 SER A O 1
ATOM 1367 N N . ALA A 1 166 ? -5.775 -4.113 21.039 1.00 93.62 166 ALA A N 1
ATOM 1368 C CA . ALA A 1 166 ? -5.883 -4.964 22.224 1.00 93.62 166 ALA A CA 1
ATOM 1369 C C . ALA A 1 166 ? -5.635 -4.172 23.513 1.00 93.62 166 ALA A C 1
ATOM 1371 O O . ALA A 1 166 ? -6.465 -4.188 24.421 1.00 93.62 166 ALA A O 1
ATOM 1372 N N . GLY A 1 167 ? -4.547 -3.395 23.560 1.00 93.25 167 GLY A N 1
ATOM 1373 C CA . GLY A 1 167 ? -4.274 -2.493 24.679 1.00 93.25 167 GLY A CA 1
ATOM 1374 C C . GLY A 1 167 ? -5.390 -1.465 24.867 1.00 93.25 167 GLY A C 1
ATOM 1375 O O . GLY A 1 167 ? -5.896 -1.290 25.970 1.00 93.25 167 GLY A O 1
ATOM 1376 N N . PHE A 1 168 ? -5.844 -0.829 23.787 1.00 91.12 168 PHE A N 1
ATOM 1377 C CA . PHE A 1 168 ? -6.928 0.149 23.834 1.00 91.12 168 PHE A CA 1
ATOM 1378 C C . PHE A 1 168 ? -8.226 -0.456 24.380 1.00 91.12 168 PHE A C 1
ATOM 1380 O O . PHE A 1 168 ? -8.884 0.174 25.198 1.00 91.12 168 PHE A O 1
ATOM 1387 N N . GLN A 1 169 ? -8.578 -1.685 23.992 1.00 89.00 169 GLN A N 1
ATOM 1388 C CA . GLN A 1 169 ? -9.751 -2.385 24.520 1.00 89.00 169 GLN A CA 1
ATOM 1389 C C . GLN A 1 169 ? -9.632 -2.676 26.024 1.00 89.00 169 GLN A C 1
ATOM 1391 O O . GLN A 1 169 ? -10.625 -2.537 26.731 1.00 89.00 169 GLN A O 1
ATOM 1396 N N . LEU A 1 170 ? -8.442 -3.027 26.522 1.00 87.44 170 LEU A N 1
ATOM 1397 C CA . LEU A 1 170 ? -8.212 -3.251 27.955 1.00 87.44 170 LEU A CA 1
ATOM 1398 C C . LEU A 1 170 ? -8.321 -1.961 28.779 1.00 87.44 170 LEU A C 1
ATOM 1400 O O . LEU A 1 170 ? -8.884 -1.984 29.868 1.00 87.44 170 LEU A O 1
ATOM 1404 N N . TYR A 1 171 ? -7.798 -0.844 28.266 1.00 77.56 171 TYR A N 1
ATOM 1405 C CA . TYR A 1 171 ? -7.774 0.427 28.997 1.00 77.56 171 TYR A CA 1
ATOM 1406 C C . TYR A 1 171 ? -9.062 1.251 28.849 1.00 77.56 171 TYR A C 1
ATOM 1408 O O . TYR A 1 171 ? -9.481 1.879 29.812 1.00 77.56 171 TYR A O 1
ATOM 1416 N N . VAL A 1 172 ? -9.705 1.245 27.676 1.00 68.81 172 VAL A N 1
ATOM 1417 C CA . VAL A 1 172 ? -10.924 2.032 27.392 1.00 68.81 172 VAL A CA 1
ATOM 1418 C C . VAL A 1 172 ? -12.203 1.220 27.613 1.00 68.81 172 VAL A C 1
ATOM 1420 O O . VAL A 1 172 ? -13.242 1.793 27.923 1.00 68.81 172 VAL A O 1
ATOM 1423 N N . GLY A 1 173 ? -12.144 -0.117 27.561 1.00 56.94 173 GLY A N 1
ATOM 1424 C CA . GLY A 1 173 ? -13.268 -0.986 27.942 1.00 56.94 173 GLY A CA 1
ATOM 1425 C C . GLY A 1 173 ? -13.675 -0.877 29.420 1.00 56.94 173 GLY A C 1
ATOM 1426 O O . GLY A 1 173 ? -14.731 -1.376 29.796 1.00 56.94 173 GLY A O 1
ATOM 1427 N N . LEU A 1 174 ? -12.869 -0.201 30.247 1.00 44.16 174 LEU A N 1
ATOM 1428 C CA . LEU A 1 174 ? -13.194 0.157 31.630 1.00 44.16 174 LEU A CA 1
ATOM 1429 C C . LEU A 1 174 ? -14.090 1.406 31.742 1.00 44.16 174 LEU A C 1
ATOM 1431 O O . LEU A 1 174 ? -14.860 1.494 32.695 1.00 44.16 174 LEU A O 1
ATOM 1435 N N . ASP A 1 175 ? -14.057 2.328 30.773 1.00 46.16 175 ASP A N 1
ATOM 1436 C CA . ASP A 1 175 ? -14.845 3.572 30.830 1.00 46.16 175 ASP A CA 1
ATOM 1437 C C . ASP A 1 175 ? -16.315 3.381 30.406 1.00 46.16 175 ASP A C 1
ATOM 1439 O O . ASP A 1 175 ? -17.181 4.125 30.864 1.00 46.16 175 ASP A O 1
ATOM 1443 N N . GLU A 1 176 ? -16.656 2.353 29.614 1.00 44.47 176 GLU A N 1
ATOM 1444 C CA . GLU A 1 176 ? -18.070 2.042 29.310 1.00 44.47 176 GLU A CA 1
ATOM 1445 C C . GLU A 1 176 ? -18.790 1.290 30.444 1.00 44.47 176 GLU A C 1
ATOM 1447 O O . GLU A 1 176 ? -20.016 1.324 30.524 1.00 44.47 176 GLU A O 1
ATOM 1452 N N . VAL A 1 177 ? -18.052 0.669 31.373 1.00 40.06 177 VAL A N 1
ATOM 1453 C CA . VAL A 1 177 ? -18.629 0.039 32.578 1.00 40.06 177 VAL A CA 1
ATOM 1454 C C . VAL A 1 177 ? -18.839 1.064 33.707 1.00 40.06 177 VAL A C 1
ATOM 1456 O O . VAL A 1 177 ? -19.538 0.781 34.679 1.00 40.06 177 VAL A O 1
ATOM 1459 N N . MET A 1 178 ? -18.299 2.281 33.567 1.00 40.91 178 MET A N 1
ATOM 1460 C CA . MET A 1 178 ? -18.372 3.344 34.575 1.00 40.91 178 MET A CA 1
ATOM 1461 C C . MET A 1 178 ? -19.105 4.603 34.085 1.00 40.91 178 MET A C 1
ATOM 1463 O O . MET A 1 178 ? -18.893 5.697 34.603 1.00 40.91 178 MET A O 1
ATOM 1467 N N . ALA A 1 179 ? -20.020 4.468 33.124 1.00 36.03 179 ALA A N 1
ATOM 1468 C CA . ALA A 1 179 ? -21.043 5.485 32.905 1.00 36.03 179 ALA A CA 1
ATOM 1469 C C . ALA A 1 179 ? -22.212 5.225 33.877 1.00 36.03 179 ALA A C 1
ATOM 1471 O O . ALA A 1 179 ? -22.910 4.217 33.728 1.00 36.03 179 ALA A O 1
ATOM 1472 N N . PRO A 1 180 ? -22.467 6.085 34.884 1.00 43.00 180 PRO A N 1
ATOM 1473 C CA . PRO A 1 180 ? -23.661 5.941 35.698 1.00 43.00 180 PRO A CA 1
ATOM 1474 C C . PRO A 1 180 ? -24.876 6.224 34.813 1.00 43.00 180 PRO A C 1
ATOM 1476 O O . PRO A 1 180 ? -24.972 7.278 34.182 1.00 43.00 180 PRO A O 1
ATOM 1479 N N . ALA A 1 181 ? -25.812 5.276 34.765 1.00 43.34 181 ALA A N 1
ATOM 1480 C CA . ALA A 1 181 ? -27.115 5.502 34.159 1.00 43.34 181 ALA A CA 1
ATOM 1481 C C . ALA A 1 181 ? -27.741 6.774 34.771 1.00 43.34 181 ALA A C 1
ATOM 1483 O O . ALA A 1 181 ? -27.785 6.888 36.001 1.00 43.34 181 ALA A O 1
ATOM 1484 N N . PRO A 1 182 ? -28.227 7.735 33.965 1.00 40.03 182 PRO A N 1
ATOM 1485 C CA . PRO A 1 182 ? -28.891 8.915 34.492 1.00 40.03 182 PRO A CA 1
ATOM 1486 C C . PRO A 1 182 ? -30.241 8.502 35.087 1.00 40.03 182 PRO A C 1
ATOM 1488 O O . PRO A 1 182 ? -31.244 8.391 34.385 1.00 40.03 182 PRO A O 1
ATOM 1491 N N . GLN A 1 183 ? -30.274 8.277 36.401 1.00 45.50 183 GLN A N 1
ATOM 1492 C CA . GLN A 1 183 ? -31.527 8.239 37.146 1.00 45.50 183 GLN A CA 1
ATOM 1493 C C . GLN A 1 183 ? -32.034 9.675 37.273 1.00 45.50 183 GLN A C 1
ATOM 1495 O O . GLN A 1 183 ? -31.574 10.466 38.095 1.00 45.50 183 GLN A O 1
ATOM 1500 N N . THR A 1 184 ? -32.967 10.022 36.396 1.00 37.31 184 THR A N 1
ATOM 1501 C CA . THR A 1 184 ? -33.809 11.204 36.532 1.00 37.31 184 THR A CA 1
ATOM 1502 C C . THR A 1 184 ? -34.984 10.855 37.439 1.00 37.31 184 THR A C 1
ATOM 1504 O O . THR A 1 184 ? -35.756 9.950 37.141 1.00 37.31 184 THR A O 1
ATOM 1507 N N . GLY A 1 185 ? -35.127 11.606 38.533 1.00 34.75 185 GLY A N 1
ATOM 1508 C CA . GLY A 1 185 ? -36.384 11.723 39.273 1.00 34.75 185 GLY A CA 1
ATOM 1509 C C . GLY A 1 185 ? -36.312 11.347 40.750 1.00 34.75 185 GLY A C 1
ATOM 1510 O O . GLY A 1 185 ? -36.582 10.211 41.109 1.00 34.75 185 GLY A O 1
ATOM 1511 N N . ALA A 1 186 ? -36.033 12.325 41.613 1.00 35.78 186 ALA A N 1
ATOM 1512 C CA . ALA A 1 186 ? -37.006 12.830 42.590 1.00 35.78 186 ALA A CA 1
ATOM 1513 C C . ALA A 1 186 ? -36.327 13.785 43.583 1.00 35.78 186 ALA A C 1
ATOM 1515 O O . ALA A 1 186 ? -35.231 13.552 44.085 1.00 35.78 186 ALA A O 1
ATOM 1516 N N . SER A 1 187 ? -37.008 14.900 43.809 1.00 34.88 187 SER A N 1
ATOM 1517 C CA . SER A 1 187 ? -36.577 16.076 44.549 1.00 34.88 187 SER A CA 1
ATOM 1518 C C . SER A 1 187 ? -36.379 15.845 46.053 1.00 34.88 187 SER A C 1
ATOM 1520 O O . SER A 1 187 ? -37.004 14.988 46.668 1.00 34.88 187 SER A O 1
ATOM 1522 N N . LYS A 1 188 ? -35.516 16.695 46.618 1.00 37.03 188 LYS A N 1
ATOM 1523 C CA . LYS A 1 188 ? -35.165 16.877 48.035 1.00 37.03 188 LYS A CA 1
ATOM 1524 C C . LYS A 1 188 ? -36.384 17.054 48.956 1.00 37.03 188 LYS A C 1
ATOM 1526 O O . LYS A 1 188 ? -37.266 17.823 48.591 1.00 37.03 188 LYS A O 1
ATOM 1531 N N . THR A 1 189 ? -36.297 16.541 50.190 1.00 30.09 189 THR A N 1
ATOM 1532 C CA . THR A 1 189 ? -36.413 17.340 51.432 1.00 30.09 189 THR A CA 1
ATOM 1533 C C . THR A 1 189 ? -35.946 16.567 52.671 1.00 30.09 189 THR A C 1
ATOM 1535 O O . THR A 1 189 ? -35.861 15.345 52.694 1.00 30.09 189 THR A O 1
ATOM 1538 N N . ASP A 1 190 ? -35.568 17.368 53.658 1.00 32.06 190 ASP A N 1
ATOM 1539 C CA . ASP A 1 190 ? -34.752 17.140 54.842 1.00 32.06 190 ASP A CA 1
ATOM 1540 C C . ASP A 1 190 ? -35.398 16.327 55.987 1.00 32.06 190 ASP A C 1
ATOM 1542 O O . ASP A 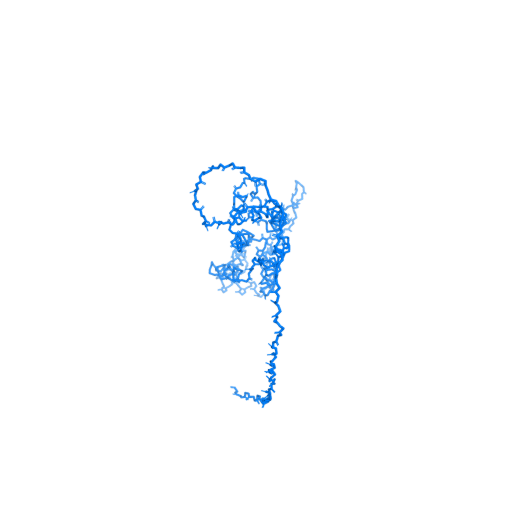1 190 ? -36.587 16.449 56.259 1.00 32.06 190 ASP A O 1
ATOM 1546 N N . SER A 1 191 ? -34.533 15.606 56.715 1.00 30.94 191 SER A N 1
ATOM 1547 C CA . SER A 1 191 ? -34.439 15.523 58.187 1.00 30.94 191 SER A CA 1
ATOM 1548 C C . SER A 1 191 ? -35.654 15.155 59.071 1.00 30.94 191 SER A C 1
ATOM 1550 O O . SER A 1 191 ? -36.538 15.970 59.296 1.00 30.94 191 SER A O 1
ATOM 1552 N N . LEU A 1 192 ? -35.566 13.989 59.746 1.00 31.02 192 LEU A N 1
ATOM 1553 C CA . LEU A 1 192 ? -35.480 13.796 61.223 1.00 31.02 192 LEU A CA 1
ATOM 1554 C C . LEU A 1 192 ? -36.199 12.535 61.768 1.00 31.02 192 LEU A C 1
ATOM 1556 O O . LEU A 1 192 ? -37.416 12.428 61.771 1.00 31.02 192 LEU A O 1
ATOM 1560 N N . LYS A 1 193 ? -35.378 11.684 62.405 1.00 30.09 193 LYS A N 1
ATOM 1561 C CA . LYS A 1 193 ? -35.541 11.123 63.765 1.00 30.09 193 LYS A CA 1
ATOM 1562 C C . LYS A 1 193 ? -36.644 10.075 64.055 1.00 30.09 193 LYS A C 1
ATOM 1564 O O . LYS A 1 193 ? -37.801 10.393 64.258 1.00 30.09 193 LYS A O 1
ATOM 1569 N N . SER A 1 194 ? -36.142 8.869 64.367 1.00 27.28 194 SER A N 1
ATOM 1570 C CA . SER A 1 194 ? -36.522 7.994 65.498 1.00 27.28 194 SER A CA 1
ATOM 1571 C C . SER A 1 194 ? -37.921 7.368 65.539 1.00 27.28 194 SER A C 1
ATOM 1573 O O . SER A 1 194 ? -38.910 8.039 65.799 1.00 27.28 194 SER A O 1
ATOM 1575 N N . GLY A 1 195 ? -37.972 6.032 65.519 1.00 29.33 195 GLY A N 1
ATOM 1576 C CA . GLY A 1 195 ? -39.163 5.298 65.953 1.00 29.33 195 GLY A CA 1
ATOM 1577 C C . GLY A 1 195 ? -39.053 3.785 65.807 1.00 29.33 195 GLY A C 1
ATOM 1578 O O . GLY A 1 195 ? -39.445 3.219 64.798 1.00 29.33 195 GLY A O 1
ATOM 1579 N N . ARG A 1 196 ? -38.513 3.131 66.835 1.00 32.25 196 ARG A N 1
ATOM 1580 C CA . ARG A 1 196 ? -38.475 1.676 67.040 1.00 32.25 196 ARG A CA 1
ATOM 1581 C C . ARG A 1 196 ? -39.897 1.139 67.265 1.00 32.25 196 ARG A C 1
ATOM 1583 O O . ARG A 1 196 ? -40.559 1.596 68.187 1.00 32.25 196 ARG A O 1
ATOM 1590 N N . GLY A 1 197 ? -40.322 0.132 66.499 1.00 27.14 197 GLY A N 1
ATOM 1591 C CA . GLY A 1 197 ? -41.564 -0.606 66.756 1.00 27.14 197 GLY A CA 1
ATOM 1592 C C . GLY A 1 197 ? -41.808 -1.742 65.757 1.00 27.14 197 GLY A C 1
ATOM 1593 O O . GLY A 1 197 ? -41.939 -1.514 64.563 1.00 27.14 197 GLY A O 1
ATOM 1594 N N . LYS A 1 198 ? -41.855 -2.972 66.262 1.00 32.59 198 LYS A N 1
ATOM 1595 C CA . LYS A 1 198 ? -42.326 -4.223 65.634 1.00 32.59 198 LYS A CA 1
ATOM 1596 C C . LYS A 1 198 ? -43.238 -4.879 66.696 1.00 32.59 198 LYS A C 1
ATOM 1598 O O . LYS A 1 198 ? -43.002 -4.576 67.869 1.00 32.59 198 LYS A O 1
ATOM 1603 N N . PRO A 1 199 ? -44.073 -5.890 66.396 1.00 48.22 199 PRO A N 1
ATOM 1604 C CA . PRO A 1 199 ? -44.800 -6.268 65.176 1.00 48.22 199 PRO A CA 1
ATOM 1605 C C . PRO A 1 199 ? -46.325 -6.394 65.468 1.00 48.22 199 PRO A C 1
ATOM 1607 O O . PRO A 1 199 ? -46.785 -5.961 66.515 1.00 48.22 199 PRO A O 1
ATOM 1610 N N . ASP A 1 200 ? -47.058 -7.014 64.536 1.00 28.09 200 ASP A N 1
ATOM 1611 C CA . ASP A 1 200 ? -48.245 -7.879 64.720 1.00 28.09 200 ASP A CA 1
ATOM 1612 C C . ASP A 1 200 ? -49.515 -7.457 63.973 1.00 28.09 200 ASP A C 1
ATOM 1614 O O . ASP A 1 200 ? -49.942 -6.307 63.998 1.00 28.09 200 ASP A O 1
ATOM 1618 N N . GLY A 1 201 ? -50.130 -8.448 63.316 1.00 29.56 201 GLY A N 1
ATOM 1619 C CA . GLY A 1 201 ? -51.467 -8.339 62.734 1.00 29.56 201 GLY A CA 1
ATOM 1620 C C . GLY A 1 201 ? -51.651 -9.131 61.443 1.00 29.56 201 GLY A C 1
ATOM 1621 O O . GLY A 1 201 ? -51.593 -8.571 60.354 1.00 29.56 201 GLY A O 1
ATOM 1622 N N . ALA A 1 202 ? -51.880 -10.436 61.573 1.00 30.88 202 ALA A N 1
ATOM 1623 C CA . ALA A 1 202 ? -52.407 -11.298 60.519 1.00 30.88 202 ALA A CA 1
ATOM 1624 C C . ALA A 1 202 ? -53.811 -10.853 60.067 1.00 30.88 202 ALA A C 1
ATOM 1626 O O . ALA A 1 202 ? -54.592 -10.441 60.915 1.00 30.88 202 ALA A O 1
ATOM 1627 N N . ASP A 1 203 ? -54.167 -11.035 58.790 1.00 33.91 203 ASP A N 1
ATOM 1628 C CA . ASP A 1 203 ? -55.342 -11.828 58.389 1.00 33.91 203 ASP A CA 1
ATOM 1629 C C . ASP A 1 203 ? -55.351 -12.080 56.865 1.00 33.91 203 ASP A C 1
ATOM 1631 O O . ASP A 1 203 ? -54.442 -11.698 56.133 1.00 33.91 203 ASP A O 1
ATOM 1635 N N . LYS A 1 204 ? -56.344 -12.852 56.438 1.00 33.91 204 LYS A N 1
ATOM 1636 C CA . LYS A 1 204 ? -56.308 -13.940 55.471 1.00 33.91 204 LYS A CA 1
ATOM 1637 C C . LYS A 1 204 ? -56.828 -13.560 54.076 1.00 33.91 204 LYS A C 1
ATOM 1639 O O . LYS A 1 204 ? -57.405 -12.506 53.852 1.00 33.91 204 LYS A O 1
ATOM 1644 N N . ASN A 1 205 ? -56.786 -14.603 53.244 1.00 34.22 205 ASN A N 1
ATOM 1645 C CA . ASN A 1 205 ? -57.651 -14.968 52.115 1.00 34.22 205 ASN A CA 1
ATOM 1646 C C . ASN A 1 205 ? -57.098 -14.669 50.716 1.00 34.22 205 ASN A C 1
ATOM 1648 O O . ASN A 1 205 ? -56.833 -13.531 50.373 1.00 34.22 205 ASN A O 1
ATOM 1652 N N . ARG A 1 206 ? -56.765 -15.683 49.899 1.00 32.28 206 ARG A N 1
ATOM 1653 C CA . ARG A 1 206 ? -57.561 -16.809 49.333 1.00 32.28 206 ARG A CA 1
ATOM 1654 C C . ARG A 1 206 ? -58.222 -16.374 48.023 1.00 32.28 206 ARG A C 1
ATOM 1656 O O . ARG A 1 206 ? -59.245 -15.709 48.030 1.00 32.28 206 ARG A O 1
ATOM 1663 N N . GLY A 1 207 ? -57.637 -16.825 46.915 1.00 32.34 207 GLY A N 1
ATOM 1664 C CA . GLY A 1 207 ? -58.186 -16.711 45.564 1.00 32.34 207 GLY A CA 1
ATOM 1665 C C . GLY A 1 207 ? -57.252 -17.374 44.555 1.00 32.34 207 GLY A C 1
ATOM 1666 O O . GLY A 1 207 ? -56.242 -16.799 44.178 1.00 32.34 207 GLY A O 1
ATOM 1667 N N . LYS A 1 208 ? -57.554 -18.631 44.217 1.00 37.34 208 LYS A N 1
ATOM 1668 C CA . LYS A 1 208 ? -56.880 -19.489 43.222 1.00 37.34 208 LYS A CA 1
ATOM 1669 C C . LYS A 1 208 ? -57.402 -19.133 41.792 1.00 37.34 208 LYS A C 1
ATOM 1671 O O . LYS A 1 208 ? -58.154 -18.170 41.692 1.00 37.34 208 LYS A O 1
ATOM 1676 N N . PRO A 1 209 ? -57.009 -19.824 40.700 1.00 50.00 209 PRO A N 1
ATOM 1677 C CA . PRO A 1 209 ? -56.653 -19.212 39.418 1.00 50.00 209 PRO A CA 1
ATOM 1678 C C . PRO A 1 209 ? -57.677 -19.544 38.314 1.00 50.00 209 PRO A C 1
ATOM 1680 O O . PRO A 1 209 ? -58.555 -20.364 38.530 1.00 50.00 209 PRO A O 1
ATOM 1683 N N . ASP A 1 210 ? -57.501 -19.006 37.110 1.00 36.62 210 ASP A N 1
ATOM 1684 C CA . ASP A 1 210 ? -58.061 -19.582 35.876 1.00 36.62 210 ASP A CA 1
ATOM 1685 C C . ASP A 1 210 ? -57.069 -19.289 34.733 1.00 36.62 210 ASP A C 1
ATOM 1687 O O . ASP A 1 210 ? -56.597 -18.164 34.586 1.00 36.62 210 ASP A O 1
ATOM 1691 N N . ALA A 1 211 ? -56.429 -20.320 34.167 1.00 36.12 211 ALA A N 1
ATOM 1692 C CA . ALA A 1 211 ? -56.873 -21.091 32.993 1.00 36.12 211 ALA A CA 1
ATOM 1693 C C . ALA A 1 211 ? -56.753 -20.245 31.703 1.00 36.12 211 ALA A C 1
ATOM 1695 O O . ALA A 1 211 ? -57.465 -19.272 31.513 1.00 36.12 211 ALA A O 1
ATOM 1696 N N . ALA A 1 212 ? -55.675 -20.415 30.928 1.00 35.22 212 ALA A N 1
ATOM 1697 C CA . ALA A 1 212 ? -55.522 -21.406 29.850 1.00 35.22 212 ALA A CA 1
ATOM 1698 C C . ALA A 1 212 ? -56.379 -21.086 28.612 1.00 35.22 212 ALA A C 1
ATOM 1700 O O . ALA A 1 212 ? -57.593 -21.113 28.714 1.00 35.22 212 ALA A O 1
ATOM 1701 N N . ASP A 1 213 ? -55.744 -20.854 27.454 1.00 35.50 213 ASP A N 1
ATOM 1702 C CA . ASP A 1 213 ? -55.828 -21.716 26.253 1.00 35.50 213 ASP A CA 1
ATOM 1703 C C . ASP A 1 213 ? -54.918 -21.139 25.137 1.00 35.50 213 ASP A C 1
ATOM 1705 O O . ASP A 1 213 ? -54.913 -19.937 24.890 1.00 35.50 213 ASP A O 1
ATOM 1709 N N . LYS A 1 214 ? -53.887 -21.873 24.683 1.00 36.25 214 LYS A N 1
ATOM 1710 C CA . LYS A 1 214 ? -53.764 -22.545 23.361 1.00 36.25 214 LYS A CA 1
ATOM 1711 C C . LYS A 1 214 ? -54.349 -21.739 22.192 1.00 36.25 214 LYS A C 1
ATOM 1713 O O . LYS A 1 214 ? -55.504 -21.359 22.192 1.00 36.25 214 LYS A O 1
ATOM 1718 N N . SER A 1 215 ? -53.643 -21.558 21.081 1.00 35.78 215 SER A N 1
ATOM 1719 C CA . SER A 1 215 ? -53.369 -22.613 20.087 1.00 35.78 215 SER A CA 1
ATOM 1720 C C . SER A 1 215 ? -52.554 -21.977 18.939 1.00 35.78 215 SER A C 1
ATOM 1722 O O . SER A 1 215 ? -52.790 -20.837 18.567 1.00 35.78 215 SER A O 1
ATOM 1724 N N . ARG A 1 216 ? -51.399 -22.534 18.545 1.00 35.09 216 ARG A N 1
ATOM 1725 C CA . ARG A 1 216 ? -51.182 -23.539 17.476 1.00 35.09 216 ARG A CA 1
ATOM 1726 C C . ARG A 1 216 ? -51.724 -23.144 16.092 1.00 35.09 216 ARG A C 1
ATOM 1728 O O . ARG A 1 216 ? -52.926 -23.083 15.901 1.00 35.09 216 ARG A O 1
ATOM 1735 N N . GLY A 1 217 ? -50.828 -23.098 15.103 1.00 31.36 217 GLY A N 1
ATOM 1736 C CA . GLY A 1 217 ? -51.176 -23.209 13.683 1.00 31.36 217 GLY A CA 1
ATOM 1737 C C . GLY A 1 217 ? -49.961 -22.996 12.784 1.00 31.36 217 GLY A C 1
ATOM 1738 O O . GLY A 1 217 ? -49.468 -21.885 12.681 1.00 31.36 217 GLY A O 1
ATOM 1739 N N . ARG A 1 218 ? -49.433 -24.082 12.215 1.00 35.81 218 ARG A N 1
ATOM 1740 C CA . ARG A 1 218 ? -48.181 -24.181 11.439 1.00 35.81 218 ARG A CA 1
ATOM 1741 C C . ARG A 1 218 ? -48.537 -24.282 9.917 1.00 35.81 218 ARG A C 1
ATOM 1743 O O . ARG A 1 218 ? -49.633 -23.860 9.573 1.00 35.81 218 ARG A O 1
ATOM 1750 N N . PRO A 1 219 ? -47.666 -24.753 9.000 1.00 59.91 219 PRO A N 1
ATOM 1751 C CA . PRO A 1 219 ? -47.283 -24.077 7.753 1.00 59.91 219 PRO A CA 1
ATOM 1752 C C . PRO A 1 219 ? -47.772 -24.802 6.474 1.00 59.91 219 PRO A C 1
ATOM 1754 O O . PRO A 1 219 ? -48.298 -25.899 6.560 1.00 59.91 219 PRO A O 1
ATOM 1757 N N . ASP A 1 220 ? -47.513 -24.244 5.292 1.00 37.66 220 ASP A N 1
ATOM 1758 C CA . ASP A 1 220 ? -47.396 -24.941 3.988 1.00 37.66 220 ASP A CA 1
ATOM 1759 C C . ASP A 1 220 ? -46.994 -23.852 2.966 1.00 37.66 220 ASP A C 1
ATOM 1761 O O . ASP A 1 220 ? -47.453 -22.723 3.086 1.00 37.66 220 ASP A O 1
ATOM 1765 N N . GLY A 1 221 ? -46.118 -23.995 1.977 1.00 31.86 221 GLY A N 1
ATOM 1766 C CA . GLY A 1 221 ? -45.524 -25.153 1.335 1.00 31.86 221 GLY A CA 1
ATOM 1767 C C . GLY A 1 221 ? -45.532 -24.919 -0.185 1.00 31.86 221 GLY A C 1
ATOM 1768 O O . GLY A 1 221 ? -46.487 -24.370 -0.724 1.00 31.86 221 GLY A O 1
ATOM 1769 N N . ARG A 1 222 ? -44.487 -25.431 -0.858 1.00 37.84 222 ARG A N 1
ATOM 1770 C CA . ARG A 1 222 ? -44.529 -26.053 -2.203 1.00 37.84 222 ARG A CA 1
ATOM 1771 C C . ARG A 1 222 ? -44.074 -25.257 -3.458 1.00 37.84 222 ARG A C 1
ATOM 1773 O O . ARG A 1 222 ? -44.753 -24.352 -3.906 1.00 37.84 222 ARG A O 1
ATOM 1780 N N . GLN A 1 223 ? -42.945 -25.753 -4.017 1.00 35.00 223 GLN A N 1
ATOM 1781 C CA . GLN A 1 223 ? -42.592 -26.140 -5.420 1.00 35.00 223 GLN A CA 1
ATOM 1782 C C . GLN A 1 223 ? -42.904 -25.161 -6.580 1.00 35.00 223 GLN A C 1
ATOM 1784 O O . GLN A 1 223 ? -43.937 -24.524 -6.590 1.00 35.00 223 GLN A O 1
ATOM 1789 N N . GLY A 1 224 ? -42.139 -25.045 -7.671 1.00 32.84 224 GLY A N 1
ATOM 1790 C CA . GLY A 1 224 ? -40.980 -25.769 -8.195 1.00 32.84 224 GLY A CA 1
ATOM 1791 C C . GLY A 1 224 ? -40.684 -25.338 -9.655 1.00 32.84 224 GLY A C 1
ATOM 1792 O O . GLY A 1 224 ? -41.550 -24.792 -10.326 1.00 32.84 224 GLY A O 1
ATOM 1793 N N . SER A 1 225 ? -39.453 -25.612 -10.105 1.00 38.16 225 SER A N 1
ATOM 1794 C CA . SER A 1 225 ? -39.024 -26.071 -11.449 1.00 38.16 225 SER A CA 1
ATOM 1795 C C . SER A 1 225 ? -39.430 -25.342 -12.755 1.00 38.16 225 SER A C 1
ATOM 1797 O O . SER A 1 225 ? -40.573 -25.455 -13.180 1.00 38.16 225 SER A O 1
ATOM 1799 N N . ARG A 1 226 ? -38.434 -24.805 -13.499 1.00 39.38 226 ARG A N 1
ATOM 1800 C CA . ARG A 1 226 ? -38.092 -25.074 -14.939 1.00 39.38 226 ARG A CA 1
ATOM 1801 C C . ARG A 1 226 ? -37.094 -24.018 -15.466 1.00 39.38 226 ARG A C 1
ATOM 1803 O O . ARG A 1 226 ? -37.351 -22.834 -15.341 1.00 39.38 226 ARG A O 1
ATOM 1810 N N . SER A 1 227 ? -35.862 -24.387 -15.835 1.00 38.66 227 SER A N 1
ATOM 1811 C CA . SER A 1 227 ? -35.388 -24.763 -17.191 1.00 38.66 227 SER A CA 1
ATOM 1812 C C . SER A 1 227 ? -35.133 -23.580 -18.154 1.00 38.66 227 SER A C 1
ATOM 1814 O O . SER A 1 227 ? -36.062 -22.907 -18.576 1.00 38.66 227 SER A O 1
ATOM 1816 N N . GLN A 1 228 ? -33.847 -23.404 -18.499 1.00 40.81 228 GLN A N 1
ATOM 1817 C CA . GLN A 1 228 ? -33.229 -22.694 -19.649 1.00 40.81 228 GLN A CA 1
ATOM 1818 C C . GLN A 1 228 ? -33.726 -23.222 -21.033 1.00 40.81 228 GLN A C 1
ATOM 1820 O O . GLN A 1 228 ? -34.447 -24.225 -20.993 1.00 40.81 228 GLN A 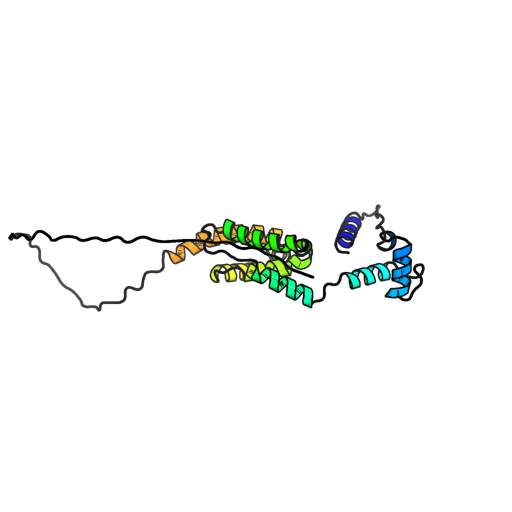O 1
ATOM 1825 N N . PRO A 1 229 ? -33.339 -22.687 -22.237 1.00 54.16 229 PRO A N 1
ATOM 1826 C CA . PRO A 1 229 ? -32.106 -21.936 -22.597 1.00 54.16 229 PRO A CA 1
ATOM 1827 C C . PRO A 1 229 ? -32.214 -20.764 -23.626 1.00 54.16 229 PRO A C 1
ATOM 1829 O O . PRO A 1 229 ? -33.286 -20.426 -24.119 1.00 54.16 229 PRO A O 1
ATOM 1832 N N . LEU A 1 230 ? -31.038 -20.172 -23.917 1.00 36.22 230 LEU A N 1
ATOM 1833 C CA . LEU A 1 230 ? -30.658 -19.205 -24.977 1.00 36.22 230 LEU A CA 1
ATOM 1834 C C . LEU A 1 230 ? -30.928 -19.700 -26.417 1.00 36.22 230 LEU A C 1
ATOM 1836 O O . LEU A 1 230 ? -31.010 -20.911 -26.635 1.00 36.22 230 LEU A O 1
ATOM 1840 N N . PRO A 1 231 ? -31.032 -18.784 -27.402 1.00 62.53 231 PRO A N 1
ATOM 1841 C CA . PRO A 1 231 ? -29.971 -18.589 -28.428 1.00 62.53 231 PRO A CA 1
ATOM 1842 C C . PRO A 1 231 ? -29.867 -17.096 -28.873 1.00 62.53 231 PRO A C 1
ATOM 1844 O O . PRO A 1 231 ? -30.702 -16.302 -28.452 1.00 62.53 231 PRO A O 1
ATOM 1847 N N . ALA A 1 232 ? -28.944 -16.568 -29.685 1.00 48.44 232 ALA A N 1
ATOM 1848 C CA . ALA A 1 232 ? -27.738 -16.968 -30.420 1.00 48.44 232 ALA A CA 1
ATOM 1849 C C . ALA A 1 232 ? -26.851 -15.706 -30.530 1.00 48.44 232 ALA A C 1
ATOM 1851 O O . ALA A 1 232 ? -27.430 -14.594 -30.490 1.00 48.44 232 ALA A O 1
#

Organism: NCBI:txid157072